Protein AF-A0A1V0U2C4-F1 (afdb_monomer)

Organism: NCBI:txid553510

pLDDT: mean 86.62, std 18.62, range [34.88, 98.5]

Mean predicted aligned error: 8.54 Å

Sequence (223 aa):
MHLDRLTAYLAGGRPEGGRRSHPGCRDPRPPARSRPVILPGLLYFATESPAWTGGRAFYDPDVDAQLPSYAHLLTLGQFSDIAAQEMYRTPGEDLDLTEVLRRGRARLGPGRYETLVHTGEVDGRPVLTFTAPWSSSDIPLNAPSAAYLHHIATGIVAAHGWSARRAAEYLAGCPGAAGRWSVSAIETLVTEGAAARPPSYRPPSHREHPGAPAAPADRRRSR

Foldseek 3Di:
DFQQVLLCQAQWQAGVLFPDTHPHFPHNDGFPDKAKDKFAWAWAFADADPRQRKTDIFTANVDGDIDTDMFTHDDQRSVQSSLCVVVVHHRDDGDDCPCCVVPQWDAQDQDAFRMKGFRDDDPNHTGIGTGGPDHPVRHDAMATALQVLLVVLLRSCVRPVDQQLVSLVRQCPHHNNPPQDDSVSSSCCNVVHSPDGGPPDDPDPPPDDPDDDDDDDDDDDDD

Secondary structure (DSSP, 8-state):
--HHHHHHHHH-B--TT-S--B---SS-PPPSEEEEEEEESEEEEEEEETTTTEEEEEEETTSS-EEEEEEEE--HHHHHHHHHHHTT--S------HHHHHHSEEE-SSSTT-EEEEEEEETTEEEEEEE-SS-TTSS-B-PPPHHHHHHHHHHHHHHH---HHHHHHHHHHSTTTTTTS-HHHHHHHHHH-TTPPPP---PPP---PPPPPPPPP------

Solvent-accessible surface area (backbone atoms only — not comparable to full-atom values): 12787 Å² total; per-residue (Å²): 103,48,66,72,59,49,46,20,42,23,60,22,44,58,48,89,95,49,94,56,75,35,90,25,25,100,55,46,68,75,60,85,43,73,46,59,45,75,34,72,6,35,56,29,19,32,56,79,30,90,90,53,70,21,18,37,85,37,52,24,73,89,41,99,41,75,28,87,43,47,49,64,46,65,55,66,58,37,51,22,16,45,50,25,51,71,63,75,44,80,54,85,61,68,68,85,54,66,53,20,73,73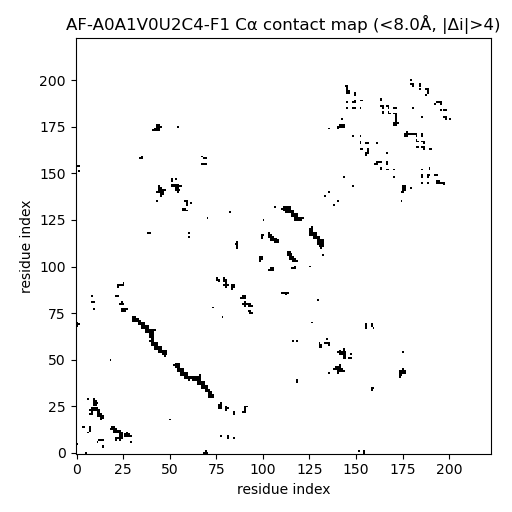,66,38,45,36,74,79,56,93,51,70,49,24,20,37,36,42,72,51,70,56,96,90,36,82,40,74,50,64,18,34,87,56,51,76,87,76,51,74,65,21,48,50,21,46,55,47,50,26,56,52,37,47,39,47,26,71,53,65,72,45,52,52,56,59,39,14,49,54,50,26,64,22,52,27,27,42,96,68,41,53,39,67,60,46,21,46,21,55,78,74,37,53,84,55,76,71,70,86,81,74,75,80,76,79,75,80,71,84,78,81,83,83,80,83,83,84,86,76,89,80,137

Structure (mmCIF, N/CA/C/O backbone):
data_AF-A0A1V0U2C4-F1
#
_entry.id   AF-A0A1V0U2C4-F1
#
loop_
_atom_site.group_PDB
_atom_site.id
_atom_site.type_symbol
_atom_site.label_atom_id
_atom_site.label_alt_id
_atom_site.label_comp_id
_atom_site.label_asym_id
_atom_site.label_entity_id
_atom_site.label_seq_id
_atom_site.pdbx_PDB_ins_code
_atom_site.Cartn_x
_atom_site.Cartn_y
_atom_site.Cartn_z
_atom_site.occupancy
_atom_site.B_iso_or_equiv
_atom_site.auth_seq_id
_atom_site.auth_comp_id
_atom_site.auth_asym_id
_atom_site.auth_atom_id
_atom_site.pdbx_PDB_model_num
ATOM 1 N N . MET A 1 1 ? 1.083 0.650 3.860 1.00 78.44 1 MET A N 1
ATOM 2 C CA . MET A 1 1 ? 1.345 2.019 3.346 1.00 78.44 1 MET A CA 1
ATOM 3 C C . MET A 1 1 ? 2.469 2.621 4.193 1.00 78.44 1 MET A C 1
ATOM 5 O O . MET A 1 1 ? 2.584 2.212 5.337 1.00 78.44 1 MET A O 1
ATOM 9 N N . HIS A 1 2 ? 3.331 3.512 3.683 1.00 82.38 2 HIS A N 1
ATOM 10 C CA . HIS A 1 2 ? 4.296 4.216 4.554 1.00 82.38 2 HIS A CA 1
ATOM 11 C C . HIS A 1 2 ? 3.561 5.214 5.465 1.00 82.38 2 HIS A C 1
ATOM 13 O O . HIS A 1 2 ? 2.566 5.792 5.022 1.00 82.38 2 HIS A O 1
ATOM 19 N N . LEU A 1 3 ? 4.039 5.441 6.695 1.00 83.12 3 LEU A N 1
ATOM 20 C CA . LEU A 1 3 ? 3.320 6.266 7.676 1.00 83.12 3 LEU A CA 1
ATOM 21 C C . LEU A 1 3 ? 3.144 7.714 7.199 1.00 83.12 3 LEU A C 1
ATOM 23 O O . LEU A 1 3 ? 2.032 8.218 7.257 1.00 83.12 3 LEU A O 1
ATOM 27 N N . ASP A 1 4 ? 4.173 8.342 6.626 1.00 82.81 4 ASP A N 1
ATOM 28 C CA . ASP A 1 4 ? 4.068 9.726 6.120 1.00 82.81 4 ASP A CA 1
ATOM 29 C C . ASP A 1 4 ? 3.012 9.870 5.026 1.00 82.81 4 ASP A C 1
ATOM 31 O O . ASP A 1 4 ? 2.267 10.850 4.965 1.00 82.81 4 ASP A O 1
ATOM 35 N N . ARG A 1 5 ? 2.911 8.851 4.165 1.00 86.00 5 ARG A N 1
ATOM 36 C CA . ARG A 1 5 ? 1.881 8.816 3.134 1.00 86.00 5 ARG A CA 1
ATOM 37 C C . ARG A 1 5 ? 0.508 8.661 3.771 1.00 86.00 5 ARG A C 1
ATOM 39 O O . ARG A 1 5 ? -0.388 9.410 3.406 1.00 86.00 5 ARG A O 1
ATOM 46 N N . LEU A 1 6 ? 0.351 7.743 4.725 1.00 91.38 6 LEU A N 1
ATOM 47 C CA . LEU A 1 6 ? -0.904 7.568 5.454 1.00 91.38 6 LEU A CA 1
ATOM 48 C C . LEU A 1 6 ? -1.329 8.863 6.162 1.00 91.38 6 LEU A C 1
ATOM 50 O O . LEU A 1 6 ? -2.494 9.238 6.077 1.00 91.38 6 LEU A O 1
ATOM 54 N N . THR A 1 7 ? -0.392 9.585 6.778 1.00 91.88 7 THR A N 1
ATOM 55 C CA . THR A 1 7 ? -0.649 10.885 7.412 1.00 91.88 7 THR A CA 1
ATOM 56 C C . THR A 1 7 ? -1.249 11.883 6.426 1.00 91.88 7 THR A C 1
ATOM 58 O O . THR A 1 7 ? -2.201 12.568 6.782 1.00 91.88 7 THR A O 1
ATOM 61 N N . ALA A 1 8 ? -0.781 11.924 5.174 1.00 91.38 8 ALA A N 1
ATOM 62 C CA . ALA A 1 8 ? -1.377 12.789 4.157 1.00 91.38 8 ALA A CA 1
ATOM 63 C C . ALA A 1 8 ? -2.819 12.386 3.786 1.00 91.38 8 ALA A C 1
ATOM 65 O O . ALA A 1 8 ? -3.645 13.265 3.559 1.00 91.38 8 ALA A O 1
ATOM 66 N N . TYR A 1 9 ? -3.160 11.090 3.761 1.00 94.00 9 TYR A N 1
ATOM 67 C CA . TYR A 1 9 ? -4.557 10.667 3.557 1.00 94.00 9 TYR A CA 1
ATOM 68 C C . TYR A 1 9 ? -5.451 11.005 4.755 1.00 94.00 9 TYR A C 1
ATOM 70 O O . TYR A 1 9 ? -6.625 11.315 4.558 1.00 94.00 9 TYR A O 1
ATOM 78 N N . LEU A 1 10 ? -4.913 10.926 5.977 1.00 96.62 10 LEU A N 1
ATOM 79 C CA . LEU A 1 10 ? -5.646 11.188 7.216 1.00 96.62 10 LEU A CA 1
ATOM 80 C C . LEU A 1 10 ? -5.850 12.689 7.445 1.00 96.62 10 LEU A C 1
ATOM 82 O O . LEU A 1 10 ? -6.983 13.150 7.508 1.00 96.62 10 LEU A O 1
ATOM 86 N N . ALA A 1 11 ? -4.766 13.457 7.530 1.00 95.12 11 ALA A N 1
ATOM 87 C CA . ALA A 1 11 ? -4.802 14.888 7.830 1.00 95.12 11 ALA A CA 1
ATOM 88 C C . ALA A 1 11 ? -5.115 15.765 6.606 1.00 95.12 11 ALA A C 1
ATOM 90 O O . ALA A 1 11 ? -5.463 16.935 6.759 1.00 95.12 11 ALA A O 1
ATOM 91 N N . GLY A 1 12 ? -4.995 15.212 5.397 1.00 93.00 12 GLY A N 1
ATOM 92 C CA . GLY A 1 12 ? -5.078 15.968 4.155 1.00 93.00 12 GLY A CA 1
ATOM 93 C C . GLY A 1 12 ? -3.769 16.679 3.805 1.00 93.00 12 GLY A C 1
ATOM 94 O O . GLY A 1 12 ? -2.764 16.614 4.514 1.00 93.00 12 GLY A O 1
ATOM 95 N N . GLY A 1 13 ? -3.779 17.359 2.661 1.00 87.62 13 GLY A N 1
ATOM 96 C CA . GLY A 1 13 ? -2.633 18.097 2.141 1.00 87.62 13 GLY A CA 1
ATOM 97 C C . GLY A 1 13 ? -1.801 17.318 1.123 1.00 87.62 13 GLY A C 1
ATOM 98 O O . GLY A 1 13 ? -2.206 16.291 0.568 1.00 87.62 13 GLY A O 1
ATOM 99 N N . ARG A 1 14 ? -0.623 17.857 0.808 1.00 81.81 14 ARG A N 1
ATOM 100 C CA . ARG A 1 14 ? 0.259 17.333 -0.238 1.00 81.81 14 ARG A CA 1
ATOM 101 C C . ARG A 1 14 ? 1.560 16.847 0.402 1.00 81.81 14 ARG A C 1
ATOM 103 O O . ARG A 1 14 ? 2.300 17.692 0.901 1.00 81.81 14 ARG A O 1
ATOM 110 N N . PRO A 1 15 ? 1.851 15.532 0.398 1.00 70.50 15 PRO A N 1
ATOM 111 C CA . PRO A 1 15 ? 3.109 15.033 0.940 1.00 70.50 15 PRO A CA 1
ATOM 112 C C . PRO A 1 15 ? 4.287 15.607 0.145 1.00 70.50 15 PRO A C 1
ATOM 114 O O . PRO A 1 15 ? 4.146 15.935 -1.038 1.00 70.50 15 PRO A O 1
ATOM 117 N N . GLU A 1 16 ? 5.444 15.728 0.789 1.00 63.31 16 GLU A N 1
ATOM 118 C CA . GLU A 1 16 ? 6.661 16.232 0.153 1.00 63.31 16 GLU A CA 1
ATOM 119 C C . GLU A 1 16 ? 7.029 15.376 -1.073 1.00 63.31 16 GLU A C 1
ATOM 121 O O . GLU A 1 16 ? 6.923 14.150 -1.055 1.00 63.31 16 GLU A O 1
ATOM 126 N N . GLY A 1 17 ? 7.339 16.026 -2.200 1.00 63.09 17 GLY A N 1
ATOM 127 C CA . GLY A 1 17 ? 7.534 15.355 -3.496 1.00 63.09 17 GLY A CA 1
ATOM 128 C C . GLY A 1 17 ? 6.256 14.802 -4.155 1.00 63.09 17 GLY A C 1
ATOM 129 O O . GLY A 1 17 ? 6.283 14.379 -5.311 1.00 63.09 17 GLY A O 1
ATOM 130 N N . GLY A 1 18 ? 5.109 14.842 -3.473 1.00 65.50 18 GLY A N 1
ATOM 131 C CA . GLY A 1 18 ? 3.825 14.383 -3.985 1.00 65.50 18 GLY A CA 1
ATOM 132 C C . GLY A 1 18 ? 3.210 15.346 -5.001 1.00 65.50 18 GLY A C 1
ATOM 133 O O . GLY A 1 18 ? 3.173 16.561 -4.805 1.00 65.50 18 GLY A O 1
ATOM 134 N N . ARG A 1 19 ? 2.657 14.802 -6.088 1.00 68.56 19 ARG A N 1
ATOM 135 C CA . ARG A 1 19 ? 1.927 15.578 -7.110 1.00 68.56 19 ARG A CA 1
ATOM 136 C C . ARG A 1 19 ? 0.451 15.822 -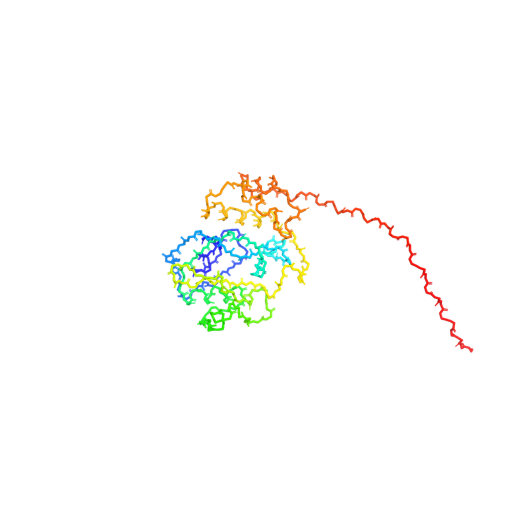6.774 1.00 68.56 19 ARG A C 1
ATOM 138 O O . ARG A 1 19 ? -0.175 16.666 -7.403 1.00 68.56 19 ARG A O 1
ATOM 145 N N . ARG A 1 20 ? -0.113 15.086 -5.810 1.00 75.56 20 ARG A N 1
ATOM 146 C CA . ARG A 1 20 ? -1.551 15.078 -5.495 1.00 75.56 20 ARG A CA 1
ATOM 147 C C . ARG A 1 20 ? -1.817 15.664 -4.110 1.00 75.56 20 ARG A C 1
ATOM 149 O O . ARG A 1 20 ? -1.151 15.284 -3.151 1.00 75.56 20 ARG A O 1
ATOM 156 N N . SER A 1 21 ? -2.802 16.558 -4.031 1.00 85.62 21 SER A N 1
ATOM 157 C CA . SER A 1 21 ? -3.386 16.997 -2.761 1.00 85.62 21 SER A CA 1
ATOM 158 C C . SER A 1 21 ? -4.457 16.003 -2.314 1.00 85.62 21 SER A C 1
ATOM 160 O O . SER A 1 21 ? -5.252 15.541 -3.137 1.00 85.62 21 SER A O 1
ATOM 162 N N . HIS A 1 22 ? -4.461 15.675 -1.030 1.00 89.75 22 HIS A N 1
ATOM 163 C CA . HIS A 1 22 ? -5.421 14.783 -0.397 1.00 89.75 22 HIS A CA 1
ATOM 164 C C . HIS A 1 22 ? -6.448 15.628 0.364 1.00 89.75 22 HIS A C 1
ATOM 166 O O . HIS A 1 22 ? -6.046 16.544 1.085 1.00 89.75 22 HIS A O 1
ATOM 172 N N . PRO A 1 23 ? -7.756 15.354 0.223 1.00 94.25 23 PRO A N 1
ATOM 173 C CA . PRO A 1 23 ? -8.784 16.063 0.985 1.00 94.25 23 PRO A CA 1
ATOM 174 C C . PRO A 1 23 ? -8.703 15.792 2.494 1.00 94.25 23 PRO A C 1
ATOM 176 O O . PRO A 1 23 ? -9.179 16.613 3.269 1.00 94.25 23 PRO A O 1
ATOM 179 N N . GLY A 1 24 ? -8.082 14.682 2.907 1.00 96.12 24 GLY A N 1
ATOM 180 C CA . GLY A 1 24 ? -8.075 14.243 4.300 1.00 96.12 24 GLY A CA 1
ATOM 181 C C . GLY A 1 24 ? -9.287 13.378 4.643 1.00 96.12 24 GLY A C 1
ATOM 182 O O . GLY A 1 24 ? -10.226 13.248 3.858 1.00 96.12 24 GLY A O 1
ATOM 183 N N . CYS A 1 25 ? -9.243 12.759 5.817 1.00 97.88 25 CYS A N 1
ATOM 184 C CA . CYS A 1 25 ? -10.353 12.002 6.385 1.00 97.88 25 CYS A CA 1
ATOM 185 C C . CYS A 1 25 ? -11.195 12.895 7.304 1.00 97.88 25 CYS A C 1
ATOM 187 O O . CYS A 1 25 ? -10.710 13.892 7.840 1.00 97.88 25 CYS A O 1
ATOM 189 N N . A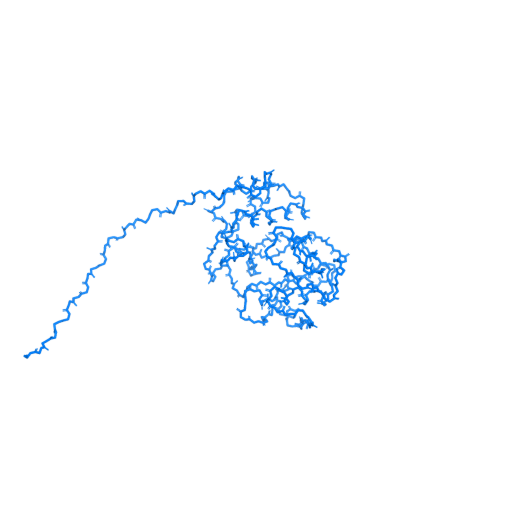RG A 1 26 ? -12.440 12.483 7.561 1.00 97.56 26 ARG A N 1
ATOM 190 C CA . ARG A 1 26 ? -13.315 13.087 8.582 1.00 97.56 26 ARG A CA 1
ATOM 191 C C . ARG A 1 26 ? -12.680 13.027 9.976 1.00 97.56 26 ARG A C 1
ATOM 193 O O . ARG A 1 26 ? -12.877 13.924 10.788 1.00 97.56 26 ARG A O 1
ATOM 200 N N . ASP A 1 27 ? -11.900 11.977 10.233 1.00 97.62 27 ASP A N 1
ATOM 201 C CA . ASP A 1 27 ? -11.078 11.808 11.431 1.00 97.62 27 ASP A CA 1
ATOM 202 C C . ASP A 1 27 ? -9.577 11.852 11.073 1.00 97.62 27 ASP A C 1
ATOM 204 O O . ASP A 1 27 ? -9.031 10.847 10.600 1.00 97.62 27 ASP A O 1
ATOM 208 N N . PRO A 1 28 ? -8.887 12.985 11.310 1.00 96.94 28 PRO A N 1
ATOM 209 C CA . PRO A 1 28 ? -7.498 13.180 10.899 1.00 96.94 28 PRO A CA 1
ATOM 210 C C . PRO A 1 28 ? -6.472 12.614 11.890 1.00 96.94 28 PRO A C 1
ATOM 212 O O . PRO A 1 28 ? -5.268 12.795 11.698 1.00 96.94 28 PRO A O 1
ATOM 215 N N . ARG A 1 29 ? -6.913 11.973 12.983 1.00 97.38 29 ARG A N 1
ATOM 216 C CA . ARG A 1 29 ? -6.003 11.447 14.009 1.00 97.38 29 ARG A CA 1
ATOM 217 C C . ARG A 1 29 ? -5.082 10.368 13.424 1.00 97.38 29 ARG A C 1
ATOM 219 O O . ARG A 1 29 ? -5.513 9.608 12.557 1.00 97.38 29 ARG A O 1
ATOM 226 N N . PRO A 1 30 ? -3.837 10.244 13.915 1.00 96.25 30 PRO A N 1
ATOM 227 C CA . PRO A 1 30 ? -2.944 9.169 13.493 1.00 96.25 30 PRO A CA 1
ATOM 228 C C . PRO A 1 30 ? -3.541 7.784 13.808 1.00 96.25 30 PRO A C 1
ATOM 230 O O . PRO A 1 30 ? -4.400 7.672 14.690 1.00 96.25 30 PRO A O 1
ATOM 233 N N . PRO A 1 31 ? -3.079 6.713 13.131 1.00 96.38 31 PRO A N 1
ATOM 234 C CA . PRO A 1 31 ? -3.513 5.358 13.454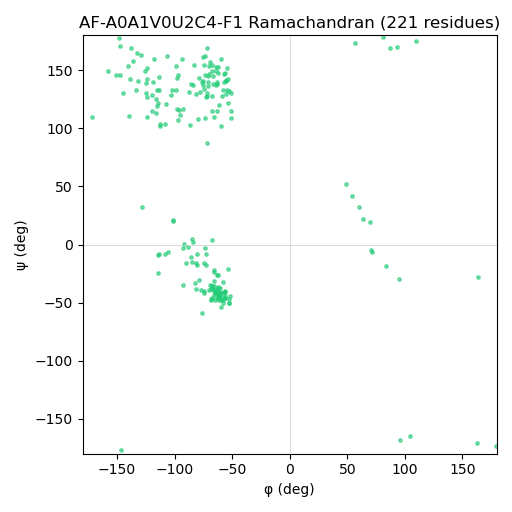 1.00 96.38 31 PRO A CA 1
ATOM 235 C C . PRO A 1 31 ? -3.221 5.035 14.922 1.00 96.38 31 PRO A C 1
ATOM 237 O O . PRO A 1 31 ? -2.143 5.341 15.432 1.00 96.38 31 PRO A O 1
ATOM 240 N N . ALA A 1 32 ? -4.153 4.353 15.589 1.00 96.19 32 ALA A N 1
ATOM 241 C CA . ALA A 1 32 ? -4.029 4.030 17.013 1.00 96.19 32 ALA A CA 1
ATOM 242 C C . ALA A 1 32 ? -2.833 3.106 17.310 1.00 96.19 32 ALA A C 1
ATOM 244 O O . ALA A 1 32 ? -2.302 3.079 18.419 1.00 96.19 32 ALA A O 1
ATOM 245 N N . ARG A 1 33 ? -2.426 2.315 16.315 1.00 95.44 33 ARG A N 1
ATOM 246 C CA . ARG A 1 33 ? -1.258 1.434 16.350 1.00 95.44 33 ARG A CA 1
ATOM 247 C C . ARG A 1 33 ? -0.814 1.149 14.923 1.00 95.44 33 ARG A C 1
ATOM 249 O O . ARG A 1 33 ? -1.650 1.076 14.028 1.00 95.44 33 ARG A O 1
ATOM 256 N N . SER A 1 34 ? 0.479 0.930 14.720 1.00 95.38 34 SER A N 1
ATOM 257 C CA . SER A 1 34 ? 1.009 0.387 13.468 1.00 95.38 34 SER A CA 1
ATOM 258 C C . SER A 1 34 ? 1.968 -0.758 13.778 1.00 95.38 34 SER A C 1
ATOM 260 O O . SER A 1 34 ? 2.695 -0.674 14.767 1.00 95.38 34 SER A O 1
ATOM 262 N N . ARG A 1 35 ? 1.951 -1.839 12.991 1.00 94.38 35 ARG A N 1
ATOM 263 C CA . ARG A 1 35 ? 2.885 -2.962 13.174 1.00 94.38 35 ARG A CA 1
ATOM 264 C C . ARG A 1 35 ? 3.203 -3.706 11.876 1.00 94.38 35 ARG A C 1
ATOM 266 O O . ARG A 1 35 ? 2.318 -3.814 11.019 1.00 94.38 35 ARG A O 1
ATOM 273 N N . PRO A 1 36 ? 4.439 -4.212 11.708 1.00 96.12 36 PRO A N 1
ATOM 274 C CA . PRO A 1 36 ? 4.770 -5.070 10.579 1.00 96.12 36 PRO A CA 1
ATOM 275 C C . PRO A 1 36 ? 3.954 -6.358 10.640 1.00 96.12 36 PRO A C 1
ATOM 277 O O . PRO A 1 36 ? 3.750 -6.934 11.710 1.00 96.12 36 PRO A O 1
ATOM 280 N N . VAL A 1 37 ? 3.487 -6.801 9.478 1.00 96.75 37 VAL A N 1
ATOM 281 C CA . VAL A 1 37 ? 2.806 -8.086 9.291 1.00 96.75 37 VAL A CA 1
ATOM 282 C C . VAL A 1 37 ? 3.259 -8.700 7.972 1.00 96.75 37 VAL A C 1
ATOM 284 O O . VAL A 1 37 ? 3.645 -7.977 7.052 1.00 96.75 37 VAL A O 1
ATOM 287 N N . ILE A 1 38 ? 3.203 -10.022 7.868 1.00 97.06 38 ILE A N 1
ATOM 288 C CA . ILE A 1 38 ? 3.343 -10.720 6.592 1.00 97.06 38 ILE A CA 1
ATOM 289 C C . ILE A 1 38 ? 1.958 -11.239 6.221 1.00 97.06 38 ILE A C 1
ATOM 291 O O . ILE A 1 38 ? 1.345 -11.955 7.010 1.00 97.06 38 ILE A O 1
ATOM 295 N N . LEU A 1 39 ? 1.449 -10.824 5.064 1.00 96.31 39 LE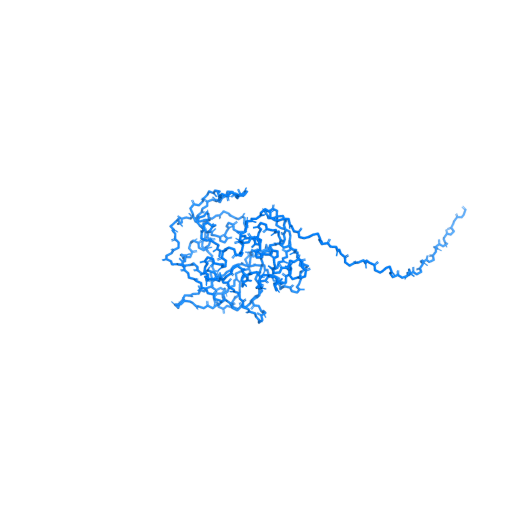U A N 1
ATOM 296 C CA . LEU A 1 39 ? 0.162 -11.285 4.546 1.00 96.31 39 LEU A CA 1
ATOM 297 C C . LEU A 1 39 ? 0.392 -12.428 3.550 1.00 96.31 39 LEU A C 1
ATOM 299 O O . LEU A 1 39 ? 1.381 -12.373 2.817 1.00 96.31 39 LEU A O 1
ATOM 303 N N . PRO A 1 40 ? -0.501 -13.429 3.474 1.00 96.31 40 PRO A N 1
ATOM 304 C CA . PRO A 1 40 ? -0.492 -14.360 2.351 1.00 96.31 40 PRO A CA 1
ATOM 305 C C . PRO A 1 40 ? -0.811 -13.603 1.059 1.00 96.31 40 PRO A C 1
ATOM 307 O O . PRO A 1 40 ? -1.551 -12.619 1.088 1.00 96.31 40 PRO A O 1
ATOM 310 N N . GLY A 1 41 ? -0.275 -14.048 -0.069 1.00 96.69 41 GLY A N 1
ATOM 311 C CA . GLY A 1 41 ? -0.518 -13.437 -1.374 1.00 96.69 41 GLY A CA 1
ATOM 312 C C . GLY A 1 41 ? 0.692 -12.711 -1.950 1.00 96.69 41 GLY A C 1
ATOM 313 O O . GLY A 1 41 ? 1.753 -12.584 -1.334 1.00 96.69 41 GLY A O 1
ATOM 314 N N . LEU A 1 42 ? 0.525 -12.243 -3.180 1.00 97.69 42 LEU A N 1
ATOM 315 C CA . LEU A 1 42 ? 1.611 -11.791 -4.036 1.00 97.69 42 LEU A CA 1
ATOM 316 C C . LEU A 1 42 ? 1.505 -10.295 -4.344 1.00 97.69 42 LEU A C 1
ATOM 318 O O . LEU A 1 42 ? 0.461 -9.798 -4.762 1.00 97.69 42 LEU A O 1
ATOM 322 N N . LEU A 1 43 ? 2.627 -9.585 -4.214 1.00 98.00 43 LEU A N 1
ATOM 323 C CA . LEU A 1 43 ? 2.811 -8.261 -4.810 1.00 98.00 43 LEU A CA 1
ATOM 324 C C . LEU A 1 43 ? 3.195 -8.396 -6.284 1.00 98.00 43 LEU A C 1
ATOM 326 O O . LEU A 1 43 ? 4.174 -9.067 -6.611 1.00 98.00 43 LEU A O 1
ATOM 330 N N . TYR A 1 44 ? 2.490 -7.681 -7.155 1.00 98.12 44 TYR A N 1
ATOM 331 C CA . TYR A 1 44 ? 2.851 -7.559 -8.565 1.00 98.12 44 TYR A CA 1
ATOM 332 C C . TYR A 1 44 ? 2.732 -6.116 -9.062 1.00 98.12 44 TYR A C 1
ATOM 334 O O . TYR A 1 44 ? 2.016 -5.293 -8.488 1.00 98.12 44 TYR A O 1
ATOM 342 N N . PHE A 1 45 ? 3.448 -5.805 -10.143 1.00 98.06 45 PHE A N 1
ATOM 343 C CA . PHE A 1 45 ? 3.452 -4.488 -10.772 1.00 98.06 45 PHE A CA 1
ATOM 344 C C . PHE A 1 45 ? 2.841 -4.538 -12.170 1.00 98.06 45 PHE A C 1
ATOM 346 O O . PHE A 1 45 ? 3.318 -5.246 -13.060 1.00 98.06 45 PHE A O 1
ATOM 353 N N . ALA A 1 46 ? 1.791 -3.748 -12.377 1.00 96.12 46 ALA A N 1
ATOM 354 C CA . ALA A 1 46 ? 1.065 -3.673 -13.641 1.00 96.12 46 ALA A CA 1
ATOM 355 C C . ALA A 1 46 ? 0.517 -2.265 -13.884 1.00 96.12 46 ALA A C 1
ATOM 357 O O . ALA A 1 46 ? 0.525 -1.412 -12.991 1.00 96.12 46 ALA A O 1
ATOM 358 N N . THR A 1 47 ? -0.008 -2.030 -15.092 1.00 93.94 47 THR A N 1
ATOM 359 C CA . THR A 1 47 ? -0.546 -0.732 -15.556 1.00 93.94 47 THR A CA 1
ATOM 360 C C . THR A 1 47 ? 0.465 0.420 -15.472 1.00 93.94 47 THR A C 1
ATOM 362 O O . THR A 1 47 ? 1.550 0.267 -14.934 1.00 93.94 47 THR A O 1
ATOM 365 N N . GLU A 1 48 ? 0.133 1.598 -15.990 1.00 92.38 48 GLU A N 1
ATOM 366 C CA . GLU A 1 48 ? 0.987 2.787 -15.871 1.00 92.38 48 GLU A CA 1
ATOM 367 C C . GLU A 1 48 ? 0.434 3.731 -14.802 1.00 92.38 48 GLU A C 1
ATOM 369 O O . GLU A 1 48 ? -0.755 4.057 -14.817 1.00 92.38 48 GLU A O 1
ATOM 374 N N . SER A 1 49 ? 1.263 4.167 -13.853 1.00 86.56 49 SER A N 1
ATOM 375 C CA . SER A 1 49 ? 0.929 5.204 -12.872 1.00 86.56 49 SER A CA 1
ATOM 376 C C . SER A 1 49 ? 1.349 6.588 -13.367 1.00 86.56 49 SER A C 1
ATOM 378 O O . SER A 1 49 ? 2.544 6.859 -13.414 1.00 86.56 49 SER A O 1
ATOM 380 N N . PRO A 1 50 ? 0.421 7.535 -13.593 1.00 83.06 50 PRO A N 1
ATOM 381 C CA . PRO A 1 50 ? 0.791 8.913 -13.937 1.00 83.06 50 PRO A CA 1
ATOM 382 C C . PRO A 1 50 ? 1.597 9.627 -12.839 1.00 83.06 50 PRO A C 1
ATOM 384 O O . PRO A 1 50 ? 2.358 10.555 -13.111 1.00 83.06 50 PRO A O 1
ATOM 387 N N . ALA A 1 51 ? 1.423 9.210 -11.580 1.00 79.56 51 ALA A N 1
ATOM 388 C CA . ALA A 1 51 ? 2.124 9.794 -10.441 1.00 79.56 51 ALA A CA 1
ATOM 389 C C . ALA A 1 51 ? 3.568 9.289 -10.316 1.00 79.56 51 ALA A C 1
ATOM 391 O O . ALA A 1 51 ? 4.422 10.026 -9.837 1.00 79.56 51 ALA A O 1
ATOM 392 N N . TRP A 1 52 ? 3.822 8.050 -10.745 1.00 83.38 52 TRP A N 1
ATOM 393 C CA . TRP A 1 52 ? 5.103 7.366 -10.551 1.00 83.38 52 TRP A CA 1
ATOM 394 C C . TRP A 1 52 ? 5.848 7.087 -11.853 1.00 83.38 52 TRP A C 1
ATOM 396 O O . TRP A 1 52 ? 6.991 6.654 -11.785 1.00 83.38 52 TRP A O 1
ATOM 406 N N . THR A 1 53 ? 5.212 7.316 -13.003 1.00 87.38 53 THR A N 1
ATOM 407 C CA . THR A 1 53 ? 5.740 7.057 -14.350 1.00 87.38 53 THR A CA 1
ATOM 408 C C . THR A 1 53 ? 6.343 5.651 -14.470 1.00 87.38 53 THR A C 1
ATOM 410 O O . THR A 1 53 ? 7.522 5.490 -14.785 1.00 87.38 53 THR A O 1
ATOM 413 N N . GLY A 1 54 ? 5.548 4.652 -14.077 1.00 93.44 54 GLY A N 1
ATOM 414 C CA . GLY A 1 54 ? 5.850 3.227 -14.180 1.00 93.44 54 GLY A CA 1
ATOM 415 C C . GLY A 1 54 ? 4.731 2.346 -13.610 1.00 93.44 54 GLY A C 1
ATOM 416 O O . GLY A 1 54 ? 3.671 2.831 -13.194 1.00 93.44 54 GLY A O 1
ATOM 417 N N . GLY A 1 55 ? 4.999 1.043 -13.553 1.00 95.94 55 GLY A N 1
ATOM 418 C CA . GLY A 1 55 ? 4.176 0.006 -12.932 1.00 95.94 55 GLY A CA 1
ATOM 419 C C . GLY A 1 55 ? 3.764 0.346 -11.505 1.00 95.94 55 GLY A C 1
ATOM 420 O O . GLY A 1 55 ? 4.609 0.697 -10.681 1.00 95.94 55 GLY A O 1
ATOM 421 N N . ARG A 1 56 ? 2.470 0.223 -11.194 1.00 94.00 56 ARG A N 1
ATOM 422 C CA . ARG A 1 56 ? 1.962 0.396 -9.823 1.00 94.00 56 ARG A CA 1
ATOM 423 C C . ARG A 1 56 ? 1.763 -0.948 -9.136 1.00 94.00 56 ARG A C 1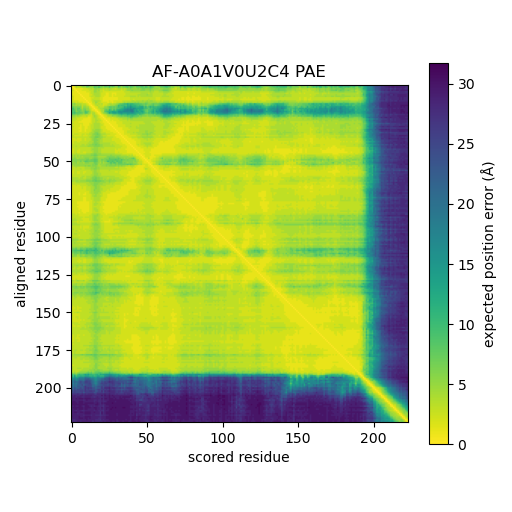
ATOM 425 O O . ARG A 1 56 ? 1.525 -1.945 -9.811 1.00 94.00 56 ARG A O 1
ATOM 432 N N . ALA A 1 57 ? 1.843 -0.944 -7.809 1.00 95.62 57 ALA A N 1
ATOM 433 C CA . ALA A 1 57 ? 1.672 -2.136 -6.995 1.00 95.62 57 ALA A CA 1
ATOM 434 C C . ALA A 1 57 ? 0.202 -2.558 -6.914 1.00 95.62 57 ALA A C 1
ATOM 436 O O . ALA A 1 57 ? -0.674 -1.743 -6.608 1.00 95.62 57 ALA A O 1
ATOM 437 N N . PHE A 1 58 ? -0.029 -3.846 -7.105 1.00 96.75 58 PHE A N 1
ATOM 438 C CA . PHE A 1 58 ? -1.274 -4.534 -6.811 1.00 96.75 58 PHE A CA 1
ATOM 439 C C . PHE A 1 58 ? -0.986 -5.779 -5.980 1.00 96.75 58 PHE A C 1
ATOM 441 O O . PHE A 1 58 ? 0.149 -6.251 -5.892 1.00 96.75 58 PHE A O 1
ATOM 448 N N . TYR A 1 59 ? -2.038 -6.287 -5.362 1.00 97.06 59 TYR A N 1
ATOM 449 C CA . TYR A 1 59 ? -2.010 -7.456 -4.505 1.00 97.06 59 TYR A CA 1
ATOM 450 C C . TYR A 1 59 ? -2.923 -8.537 -5.080 1.00 97.06 59 TYR A C 1
ATOM 452 O O . TYR A 1 59 ? -4.083 -8.255 -5.386 1.00 97.06 59 TYR A O 1
ATOM 460 N N . ASP A 1 60 ? -2.376 -9.740 -5.228 1.00 96.88 60 ASP A N 1
ATOM 461 C CA . ASP A 1 60 ? -3.079 -10.951 -5.642 1.00 96.88 60 ASP A CA 1
ATOM 462 C C . ASP A 1 60 ? -3.205 -11.891 -4.425 1.00 96.88 60 ASP A C 1
ATOM 464 O O . ASP A 1 60 ? -2.200 -12.481 -4.011 1.00 96.88 60 ASP A O 1
ATOM 468 N N . PRO A 1 61 ? -4.392 -11.989 -3.795 1.00 95.38 61 PRO A N 1
ATOM 469 C CA . PRO A 1 61 ? -4.584 -12.782 -2.581 1.00 95.38 61 PRO A CA 1
ATOM 470 C C . PRO A 1 61 ? -4.618 -14.291 -2.827 1.00 95.38 61 PRO A C 1
ATOM 472 O O . PRO A 1 61 ? -4.499 -15.053 -1.872 1.00 95.38 61 PRO A O 1
ATOM 475 N N . ASP A 1 62 ? -4.804 -14.721 -4.076 1.00 94.69 62 ASP A N 1
ATOM 476 C CA . ASP A 1 62 ? -5.059 -16.121 -4.421 1.00 94.69 62 ASP A CA 1
ATOM 477 C C . ASP A 1 62 ? -3.758 -16.894 -4.739 1.00 94.69 62 ASP A C 1
ATOM 479 O O . ASP A 1 62 ? -3.789 -18.089 -5.031 1.00 94.69 62 ASP A O 1
ATOM 483 N N . VAL A 1 63 ? -2.598 -16.231 -4.659 1.00 96.50 63 VAL A N 1
ATOM 484 C CA . VAL A 1 63 ? -1.276 -16.827 -4.906 1.00 96.50 63 VAL A CA 1
ATOM 485 C C . VAL A 1 63 ? -0.596 -17.199 -3.590 1.00 96.50 63 VAL A C 1
ATOM 487 O O . VAL A 1 63 ? -0.492 -16.375 -2.685 1.00 96.50 63 VAL A O 1
ATOM 490 N N . ASP A 1 64 ? -0.052 -18.415 -3.503 1.00 95.75 64 ASP A N 1
ATOM 491 C CA . ASP A 1 64 ? 0.756 -18.842 -2.356 1.00 95.75 64 ASP A CA 1
ATOM 492 C C . ASP A 1 64 ? 2.127 -18.146 -2.361 1.00 95.75 64 ASP A C 1
ATOM 494 O O . ASP A 1 64 ? 3.107 -18.594 -2.958 1.00 95.75 64 ASP A O 1
ATOM 498 N N . ALA A 1 65 ? 2.154 -16.970 -1.746 1.00 96.88 65 ALA A N 1
ATOM 499 C CA . ALA A 1 65 ? 3.318 -16.120 -1.577 1.00 96.88 65 ALA A CA 1
ATOM 500 C C . ALA A 1 65 ? 3.198 -15.340 -0.262 1.00 96.88 65 ALA A C 1
ATOM 502 O O . ALA A 1 65 ? 2.218 -15.460 0.476 1.00 96.88 65 ALA A O 1
ATOM 503 N N . GLN A 1 66 ? 4.225 -14.555 0.050 1.00 96.81 66 GLN A N 1
ATOM 504 C CA . GLN A 1 66 ? 4.308 -13.780 1.282 1.00 96.81 66 GLN A CA 1
ATOM 505 C C . GLN A 1 66 ? 4.520 -12.305 0.951 1.00 96.81 66 GLN A C 1
ATOM 507 O O . GLN A 1 66 ? 5.472 -11.952 0.255 1.00 96.81 66 GLN A O 1
ATOM 512 N N . LEU A 1 67 ? 3.665 -11.442 1.499 1.00 97.25 67 LEU A N 1
ATOM 513 C CA . LEU A 1 67 ? 3.681 -10.002 1.284 1.00 97.25 67 LEU A CA 1
ATOM 514 C C . LEU A 1 67 ? 4.062 -9.258 2.578 1.00 97.25 67 LEU A C 1
ATOM 516 O O . LEU A 1 67 ? 3.207 -9.089 3.458 1.00 97.25 67 LEU A O 1
ATOM 520 N N . PRO A 1 68 ? 5.303 -8.743 2.711 1.00 97.25 68 PRO A N 1
ATOM 521 C CA . PRO A 1 68 ? 5.657 -7.841 3.794 1.00 97.25 68 PRO A CA 1
ATOM 522 C C . PRO A 1 68 ? 4.807 -6.574 3.715 1.00 97.25 68 PRO A C 1
ATOM 524 O O . PRO A 1 68 ? 4.820 -5.837 2.731 1.00 97.25 68 PRO A O 1
ATOM 527 N N . SER A 1 69 ? 4.058 -6.331 4.783 1.00 96.06 69 SER A N 1
ATOM 528 C CA . SER A 1 69 ? 3.078 -5.257 4.889 1.00 96.06 69 SER A CA 1
ATOM 529 C C . SER A 1 69 ? 3.245 -4.497 6.196 1.00 96.06 69 SER A C 1
ATOM 531 O O . SER A 1 69 ? 3.899 -4.956 7.134 1.00 96.06 69 SER A O 1
ATOM 533 N N . TYR A 1 70 ? 2.635 -3.317 6.260 1.00 95.44 70 TYR A N 1
ATOM 534 C CA . TYR A 1 70 ? 2.555 -2.527 7.482 1.00 95.44 70 TYR A CA 1
ATOM 535 C C . TYR A 1 70 ? 1.086 -2.249 7.780 1.00 95.44 70 TYR A C 1
ATOM 537 O O . TYR A 1 70 ? 0.419 -1.550 7.012 1.00 95.44 70 TYR A O 1
ATOM 545 N N . ALA A 1 71 ? 0.576 -2.885 8.836 1.00 95.88 71 ALA A N 1
ATOM 546 C CA . ALA A 1 71 ? -0.819 -2.799 9.234 1.00 95.88 71 ALA A CA 1
ATOM 547 C C . ALA A 1 71 ? -1.017 -1.594 10.153 1.00 95.88 71 ALA A C 1
ATOM 549 O O . ALA A 1 71 ? -0.277 -1.428 11.125 1.00 95.88 71 ALA A O 1
ATOM 550 N N . HIS A 1 72 ? -2.034 -0.788 9.860 1.00 96.81 72 HIS A N 1
ATOM 551 C CA . HIS A 1 72 ? -2.407 0.388 10.637 1.00 96.81 72 HIS A CA 1
ATOM 552 C C . HIS A 1 72 ? -3.794 0.175 11.230 1.00 96.81 72 HIS A C 1
ATOM 554 O O . HIS A 1 72 ? -4.744 -0.120 10.507 1.00 96.81 72 HIS A O 1
ATOM 560 N N . LEU A 1 73 ? -3.911 0.319 12.547 1.00 97.44 73 LEU A N 1
ATOM 561 C CA . LEU A 1 73 ? -5.186 0.224 13.237 1.00 97.44 73 LEU A CA 1
ATOM 562 C C . LEU A 1 73 ? -5.947 1.542 13.077 1.00 97.44 73 LEU A C 1
ATOM 564 O O . LEU A 1 73 ? -5.587 2.551 13.688 1.00 97.44 73 LEU A O 1
ATOM 568 N N . LEU A 1 74 ? -6.991 1.496 12.257 1.00 97.88 74 LEU A N 1
ATOM 569 C CA . LEU A 1 74 ? -7.836 2.626 11.883 1.00 97.88 74 LEU A CA 1
ATOM 570 C C . LEU A 1 74 ? -9.280 2.405 12.338 1.00 97.88 74 LEU A C 1
ATOM 572 O O . LEU A 1 74 ? -9.709 1.270 12.565 1.00 97.88 74 LEU A O 1
ATOM 576 N N . THR A 1 75 ? -10.040 3.492 12.450 1.00 97.88 75 THR A N 1
ATOM 577 C CA . THR A 1 75 ? -11.503 3.412 12.559 1.00 97.88 75 THR A CA 1
ATOM 578 C C . THR A 1 75 ? -12.127 3.045 11.205 1.00 97.88 75 THR A C 1
ATOM 580 O O . THR A 1 75 ? -11.495 3.204 10.156 1.00 97.88 75 THR A O 1
ATOM 583 N N . LEU A 1 76 ? -13.386 2.584 11.208 1.00 97.69 76 LEU A N 1
ATOM 584 C CA . LEU A 1 76 ? -14.136 2.333 9.969 1.00 97.69 76 LEU A CA 1
ATOM 585 C C . LEU A 1 76 ? -14.210 3.591 9.091 1.00 97.69 76 LEU A C 1
ATOM 587 O O . LEU A 1 76 ? -13.963 3.510 7.889 1.00 97.69 76 LEU A O 1
ATOM 591 N N . GLY A 1 77 ? -14.487 4.750 9.694 1.00 98.25 77 GLY A N 1
ATOM 592 C CA . GLY A 1 77 ? -14.561 6.021 8.975 1.00 98.25 77 GLY A CA 1
ATOM 593 C C . GLY A 1 77 ? -13.237 6.392 8.303 1.00 98.25 77 GLY A C 1
ATOM 594 O O . GLY A 1 77 ? -13.227 6.723 7.121 1.00 98.25 77 GLY A O 1
ATOM 595 N N . GLN A 1 78 ? -12.107 6.234 9.004 1.00 98.12 78 GLN A N 1
ATOM 596 C CA . GLN A 1 78 ? -10.776 6.464 8.427 1.00 98.12 78 GLN A CA 1
ATOM 597 C C . GLN A 1 78 ? -10.488 5.529 7.249 1.00 98.12 78 GLN A C 1
ATOM 599 O O . GLN A 1 78 ? -10.052 5.982 6.194 1.00 98.12 78 GLN A O 1
ATOM 604 N N . PHE A 1 79 ? -10.742 4.226 7.406 1.00 97.69 79 PHE A N 1
ATOM 605 C CA . PHE A 1 79 ? -10.538 3.264 6.321 1.00 97.69 79 PHE A CA 1
ATOM 606 C C . PHE A 1 79 ? -11.420 3.582 5.103 1.00 97.69 79 PHE A C 1
ATOM 608 O O . PHE A 1 79 ? -10.935 3.560 3.971 1.00 97.69 79 PHE A O 1
ATOM 615 N N . SER A 1 80 ? -12.686 3.935 5.338 1.00 97.75 80 SER A N 1
ATOM 616 C CA . SER A 1 80 ? -13.650 4.284 4.287 1.00 97.75 80 SER A CA 1
ATOM 617 C C . SER A 1 80 ? -13.246 5.554 3.537 1.00 97.75 80 SER A C 1
ATOM 619 O O . SER A 1 80 ? -13.274 5.584 2.307 1.00 97.75 80 SER A O 1
ATOM 621 N N . ASP A 1 81 ? -12.772 6.571 4.255 1.00 97.81 81 ASP A N 1
ATOM 622 C CA . ASP A 1 81 ? -12.310 7.827 3.664 1.00 97.81 81 ASP A CA 1
ATOM 623 C C . ASP A 1 81 ? -11.017 7.647 2.855 1.00 97.81 81 ASP A C 1
ATOM 625 O O . ASP A 1 81 ? -10.874 8.226 1.776 1.00 97.81 81 ASP A O 1
ATOM 629 N N . ILE A 1 82 ? -10.082 6.814 3.327 1.00 96.06 82 ILE A N 1
ATOM 630 C CA . ILE A 1 82 ? -8.876 6.453 2.565 1.00 96.06 82 ILE A CA 1
ATOM 631 C C .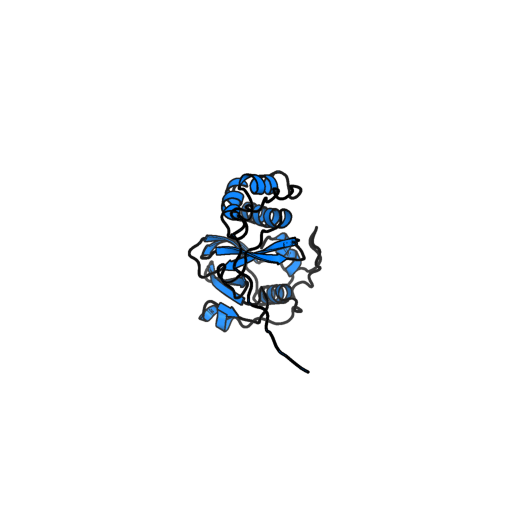 ILE A 1 82 ? -9.266 5.724 1.275 1.00 96.06 82 ILE A C 1
ATOM 633 O O . ILE A 1 82 ? -8.764 6.061 0.200 1.00 96.06 82 ILE A O 1
ATOM 637 N N . ALA A 1 83 ? -10.179 4.753 1.365 1.00 95.00 83 ALA A N 1
ATOM 638 C CA . ALA A 1 83 ? -10.664 4.016 0.206 1.00 95.00 83 ALA A CA 1
ATOM 639 C C . ALA A 1 83 ? -11.341 4.952 -0.810 1.00 95.00 83 ALA A C 1
ATOM 641 O O . ALA A 1 83 ? -11.019 4.894 -1.995 1.00 95.00 83 ALA A O 1
ATOM 642 N N . ALA A 1 84 ? -12.194 5.880 -0.361 1.00 94.81 84 ALA A N 1
ATOM 643 C CA . ALA A 1 84 ? -12.802 6.888 -1.229 1.00 94.81 84 ALA A CA 1
ATOM 644 C C . ALA A 1 84 ? -11.738 7.708 -1.982 1.00 94.81 84 ALA A C 1
ATOM 646 O O . ALA A 1 84 ? -11.816 7.848 -3.204 1.00 94.81 84 ALA A O 1
ATOM 647 N N . GLN A 1 85 ? -10.692 8.176 -1.292 1.00 93.81 85 GLN A N 1
ATOM 648 C CA . GLN A 1 85 ? -9.604 8.944 -1.911 1.00 93.81 85 GLN A CA 1
ATOM 649 C C . GLN A 1 85 ? -8.824 8.143 -2.966 1.00 93.81 85 GLN A C 1
ATOM 651 O O . GLN A 1 85 ? -8.493 8.678 -4.036 1.00 93.81 85 GLN A O 1
ATOM 656 N N . GLU A 1 86 ? -8.536 6.869 -2.694 1.00 90.38 86 GLU A N 1
ATOM 657 C CA . GLU A 1 86 ? -7.875 5.956 -3.640 1.00 90.38 86 GLU A CA 1
ATOM 658 C C . GLU A 1 86 ? -8.742 5.672 -4.872 1.00 90.38 86 GLU A C 1
ATOM 660 O O . GLU A 1 86 ? -8.230 5.550 -5.987 1.00 90.38 86 GLU A O 1
ATOM 665 N N . MET A 1 87 ? -10.063 5.670 -4.696 1.00 90.00 87 MET A N 1
ATOM 666 C CA . MET A 1 87 ? -11.053 5.516 -5.765 1.00 90.00 87 MET A CA 1
ATOM 667 C C . MET A 1 87 ? -11.394 6.834 -6.479 1.00 90.00 87 MET A C 1
ATOM 669 O O . MET A 1 87 ? -12.260 6.848 -7.349 1.00 90.00 87 MET A O 1
ATOM 673 N N . TYR A 1 88 ? -10.708 7.936 -6.151 1.00 88.88 88 TYR A N 1
ATOM 674 C CA . TYR A 1 88 ? -10.968 9.281 -6.691 1.00 88.88 88 TYR A CA 1
ATOM 675 C C . TYR A 1 88 ? -12.380 9.814 -6.389 1.00 88.88 88 TYR A C 1
ATOM 677 O O . TYR A 1 88 ? -12.944 10.580 -7.169 1.00 88.88 88 TYR A O 1
ATOM 685 N N . ARG A 1 89 ? -12.935 9.427 -5.240 1.00 91.44 89 ARG A N 1
ATOM 686 C CA . ARG A 1 89 ? -14.221 9.882 -4.703 1.00 91.44 89 ARG A CA 1
ATOM 687 C C . ARG A 1 89 ? -13.991 10.834 -3.524 1.00 91.44 89 ARG A C 1
ATOM 689 O O . ARG A 1 89 ? -12.907 10.869 -2.937 1.00 91.44 89 ARG A O 1
ATOM 696 N N . THR A 1 90 ? -15.014 11.606 -3.176 1.00 93.44 90 THR A N 1
ATOM 697 C CA . THR A 1 90 ? -14.990 12.478 -1.995 1.00 93.44 90 THR A CA 1
ATOM 698 C C . THR A 1 90 ? -15.230 11.644 -0.729 1.00 93.44 90 THR A C 1
ATOM 700 O O . THR A 1 90 ? -16.181 10.862 -0.717 1.00 93.44 90 THR A O 1
ATOM 703 N N . PRO A 1 91 ? -14.405 11.784 0.326 1.00 96.94 91 PRO A N 1
ATOM 704 C CA . PRO A 1 91 ? -14.680 11.209 1.647 1.00 96.94 91 PRO A CA 1
ATOM 705 C C . PRO A 1 91 ? -16.032 11.658 2.208 1.00 96.94 91 PRO A C 1
ATOM 707 O O . PRO A 1 91 ? -16.440 12.796 1.976 1.00 96.94 91 PRO A O 1
ATOM 710 N N . GLY A 1 92 ? -16.709 10.809 2.983 1.00 95.88 92 GLY A N 1
ATOM 711 C CA . GLY A 1 92 ? -18.000 11.201 3.561 1.00 95.88 92 GLY A CA 1
ATOM 712 C C . GLY A 1 92 ? -18.864 10.068 4.095 1.00 95.88 92 GLY A C 1
ATOM 713 O O . GLY A 1 92 ? -19.620 10.286 5.040 1.00 95.88 92 GLY A O 1
ATOM 714 N N . GLU A 1 93 ? -18.721 8.865 3.546 1.00 96.12 93 GLU A N 1
ATOM 715 C CA . GLU A 1 93 ? -19.576 7.719 3.861 1.00 96.12 93 GLU A CA 1
ATOM 716 C C . GLU A 1 93 ? -18.753 6.511 4.305 1.00 96.12 93 GLU A C 1
ATOM 718 O O . GLU A 1 93 ? -17.608 6.324 3.885 1.00 96.12 93 GLU A O 1
ATOM 723 N N . ASP A 1 94 ? -19.352 5.694 5.167 1.00 97.62 94 ASP A N 1
ATOM 724 C CA . ASP A 1 94 ? -18.741 4.457 5.636 1.00 97.62 94 ASP A CA 1
ATOM 725 C C . ASP A 1 94 ? -19.030 3.320 4.651 1.00 97.62 94 ASP A C 1
ATOM 727 O O . ASP A 1 94 ? -20.141 3.176 4.142 1.00 97.62 94 ASP A O 1
ATOM 731 N N . LEU A 1 95 ? -18.015 2.499 4.385 1.00 96.25 95 LEU A N 1
ATOM 732 C CA . LEU A 1 95 ? -18.150 1.315 3.546 1.00 96.25 95 LEU A CA 1
ATOM 733 C C . LEU A 1 95 ? -18.963 0.230 4.259 1.00 96.25 95 LEU A C 1
ATOM 735 O O . LEU A 1 95 ? -18.725 -0.064 5.432 1.00 96.25 95 LEU A O 1
ATOM 739 N N . ASP A 1 96 ? -19.835 -0.453 3.517 1.00 96.00 96 ASP A N 1
ATOM 740 C CA . ASP A 1 96 ? -20.401 -1.721 3.973 1.00 96.00 96 ASP A CA 1
ATOM 741 C C . ASP A 1 96 ? -19.340 -2.829 3.873 1.00 96.00 96 ASP A C 1
ATOM 743 O O . ASP A 1 96 ? -18.954 -3.270 2.787 1.00 96.00 96 ASP A O 1
ATOM 747 N N . LEU A 1 97 ? -18.852 -3.278 5.030 1.00 97.00 97 LEU A N 1
ATOM 748 C CA . LEU A 1 97 ? -17.846 -4.336 5.127 1.00 97.00 97 LEU A CA 1
ATOM 749 C C . LEU A 1 97 ? -18.449 -5.747 5.190 1.00 97.00 97 LEU A C 1
ATOM 751 O O . LEU A 1 97 ? -17.702 -6.726 5.221 1.00 97.00 97 LEU A O 1
ATOM 755 N N . THR A 1 98 ? -19.777 -5.881 5.201 1.00 97.25 98 THR A N 1
ATOM 756 C CA . THR A 1 98 ? -20.464 -7.162 5.426 1.00 97.25 98 THR A CA 1
ATOM 757 C C . THR A 1 98 ? -20.019 -8.227 4.429 1.00 97.25 98 THR A C 1
ATOM 759 O O . THR A 1 98 ? -19.703 -9.356 4.811 1.00 97.25 98 THR A O 1
ATOM 762 N N . GLU A 1 99 ? -19.956 -7.884 3.140 1.00 97.12 99 GLU A N 1
ATOM 763 C CA . GLU A 1 99 ? -19.565 -8.848 2.114 1.00 97.12 99 GLU A CA 1
ATOM 764 C C . GLU A 1 99 ? -18.094 -9.259 2.230 1.00 97.12 99 GLU A C 1
ATOM 766 O O . GLU A 1 99 ? -17.809 -10.457 2.220 1.00 97.12 99 GLU A O 1
ATOM 771 N N . VAL A 1 100 ? -17.166 -8.307 2.381 1.00 97.75 100 VAL A N 1
ATOM 772 C CA . VAL A 1 100 ? -15.728 -8.620 2.437 1.00 97.75 100 VAL A CA 1
ATOM 773 C C . VAL A 1 100 ? -15.376 -9.423 3.688 1.00 97.75 100 VAL A C 1
ATOM 775 O O . VAL A 1 100 ? -14.596 -10.368 3.599 1.00 97.75 100 VAL A O 1
ATOM 778 N N . LEU A 1 101 ? -16.000 -9.123 4.830 1.00 97.31 101 LEU A N 1
ATOM 779 C CA . LEU A 1 101 ? -15.785 -9.879 6.064 1.00 97.31 101 LEU A CA 1
ATOM 780 C C . LEU A 1 101 ? -16.337 -11.304 5.956 1.00 97.31 101 LEU A C 1
ATOM 782 O O . LEU A 1 101 ? -15.722 -12.238 6.462 1.00 97.31 101 LEU A O 1
ATOM 786 N N . ARG A 1 102 ? -17.459 -11.494 5.251 1.00 96.88 102 ARG A N 1
ATOM 787 C CA . ARG A 1 102 ? -18.090 -12.811 5.092 1.00 96.88 102 ARG A CA 1
ATOM 788 C C . ARG A 1 102 ? -17.457 -13.674 3.998 1.00 96.88 102 ARG A C 1
ATOM 790 O O . ARG A 1 102 ? -17.408 -14.891 4.139 1.00 96.88 102 ARG A O 1
ATOM 797 N N . ARG A 1 103 ? -17.060 -13.078 2.872 1.00 95.81 103 ARG A N 1
ATOM 798 C CA . ARG A 1 103 ? -16.595 -13.791 1.664 1.00 95.81 103 ARG A CA 1
ATOM 799 C C . ARG A 1 103 ? -15.096 -13.673 1.408 1.00 95.81 103 ARG A C 1
ATOM 801 O O . ARG A 1 103 ? -14.597 -14.292 0.475 1.00 95.81 103 ARG A O 1
ATOM 808 N N . GLY A 1 104 ? -14.391 -12.837 2.161 1.00 95.62 104 GLY A N 1
ATOM 809 C CA . GLY A 1 104 ? -12.979 -12.538 1.929 1.00 95.62 104 GLY A CA 1
ATOM 810 C C . GLY A 1 104 ? -12.729 -11.459 0.870 1.00 95.62 104 GLY A C 1
ATOM 811 O O . GLY A 1 104 ? -11.648 -10.881 0.846 1.00 95.62 104 GLY A O 1
ATOM 812 N N . ARG A 1 105 ? -13.706 -11.150 0.004 1.00 95.38 105 ARG A N 1
ATOM 813 C CA . ARG A 1 105 ? -13.583 -10.142 -1.063 1.00 95.38 105 ARG A CA 1
ATOM 814 C C . ARG A 1 105 ? -14.909 -9.439 -1.348 1.00 95.38 105 ARG A C 1
ATOM 816 O O . ARG A 1 105 ? -15.955 -10.079 -1.286 1.00 95.38 105 ARG A O 1
ATOM 823 N N . ALA A 1 106 ? -14.858 -8.155 -1.700 1.00 96.19 106 ALA A N 1
ATOM 824 C CA . ALA A 1 106 ? -16.013 -7.396 -2.188 1.00 96.19 106 ALA A CA 1
ATOM 825 C C . ALA A 1 106 ? -15.583 -6.387 -3.258 1.00 96.19 106 ALA A C 1
ATOM 827 O O . ALA A 1 106 ? -14.638 -5.624 -3.052 1.00 96.19 106 ALA A O 1
ATOM 828 N N . ARG A 1 107 ? -16.274 -6.365 -4.402 1.00 94.50 107 ARG A N 1
ATOM 829 C CA . ARG A 1 107 ? -15.990 -5.424 -5.492 1.00 94.50 107 ARG A CA 1
ATOM 830 C C . ARG A 1 107 ? -16.945 -4.235 -5.414 1.00 94.50 107 ARG A C 1
ATOM 832 O O . ARG A 1 107 ? -18.143 -4.387 -5.602 1.00 94.50 107 ARG A O 1
ATOM 839 N N . LEU A 1 108 ? -16.386 -3.054 -5.188 1.00 90.88 108 LEU A N 1
ATOM 840 C CA . LEU A 1 108 ? -17.084 -1.777 -5.032 1.00 90.88 108 LEU A CA 1
ATOM 841 C C . LEU A 1 108 ? -17.219 -0.988 -6.347 1.00 90.88 108 LEU A C 1
ATOM 843 O O . LEU A 1 108 ? -17.804 0.097 -6.364 1.00 90.88 108 LEU A O 1
ATOM 847 N N . GLY A 1 109 ? -16.654 -1.507 -7.442 1.00 88.62 109 GLY A N 1
ATOM 848 C CA . GLY A 1 109 ? -16.799 -0.946 -8.784 1.00 88.62 109 GLY A CA 1
ATOM 849 C C . GLY A 1 109 ? -15.746 -1.433 -9.798 1.00 88.62 109 GLY A C 1
ATOM 850 O O . GLY A 1 109 ? -15.024 -2.409 -9.549 1.00 88.62 109 GLY A O 1
ATOM 851 N N . PRO A 1 110 ? -15.695 -0.826 -11.001 1.00 84.44 110 PRO A N 1
ATOM 852 C CA . PRO A 1 110 ? -14.817 -1.249 -12.092 1.00 84.44 110 PRO A CA 1
ATOM 853 C C . PRO A 1 110 ? -13.357 -0.766 -11.991 1.00 84.44 110 PRO A C 1
ATOM 855 O O . PRO A 1 110 ? -12.530 -1.182 -12.802 1.00 84.44 110 PRO A O 1
ATOM 858 N N . GLY A 1 111 ? -13.036 0.119 -11.050 1.00 84.25 111 GLY A N 1
ATOM 859 C CA . GLY A 1 111 ? -11.736 0.767 -10.908 1.00 84.25 111 GLY A CA 1
ATOM 860 C C . GLY A 1 111 ? -10.604 -0.134 -10.397 1.00 84.25 111 GLY A C 1
ATOM 861 O O . GLY A 1 111 ? -10.796 -1.249 -9.920 1.00 84.25 111 GLY A O 1
ATOM 862 N N . ARG A 1 112 ? -9.374 0.393 -10.482 1.00 84.56 112 ARG A N 1
ATOM 863 C CA . ARG A 1 112 ? -8.120 -0.335 -10.182 1.00 84.56 112 ARG A CA 1
ATOM 864 C C . ARG A 1 112 ? -7.874 -0.608 -8.695 1.00 84.56 112 ARG A C 1
ATOM 866 O O . ARG A 1 112 ? -7.037 -1.440 -8.390 1.00 84.56 112 ARG A O 1
ATOM 873 N N . TYR A 1 113 ? -8.550 0.103 -7.798 1.00 87.12 113 TYR A N 1
ATOM 874 C CA . TYR A 1 113 ? -8.486 -0.108 -6.345 1.00 87.12 113 TYR A CA 1
ATOM 875 C C . TYR A 1 113 ? -9.896 -0.240 -5.758 1.00 87.12 113 TYR A C 1
ATOM 877 O O . TYR A 1 113 ? -10.163 0.181 -4.640 1.00 87.12 113 TYR A O 1
ATOM 885 N N . GLU A 1 114 ? -10.825 -0.794 -6.542 1.00 91.56 114 GLU A N 1
ATOM 886 C CA . GLU A 1 114 ? -12.233 -0.939 -6.159 1.00 91.56 114 GLU A CA 1
ATOM 887 C C . GLU A 1 114 ? -12.581 -2.360 -5.703 1.00 91.56 114 GLU A C 1
ATOM 889 O O . GLU A 1 114 ? -13.743 -2.748 -5.728 1.00 91.56 114 GLU A O 1
ATOM 894 N N . THR A 1 115 ? -11.595 -3.158 -5.288 1.00 95.25 115 THR A N 1
ATOM 895 C CA . THR A 1 115 ? -11.828 -4.481 -4.690 1.00 95.25 115 THR A CA 1
ATOM 896 C C . THR A 1 115 ? -11.259 -4.518 -3.285 1.00 95.25 115 THR A C 1
ATOM 898 O O . THR A 1 115 ? -10.046 -4.421 -3.123 1.00 95.25 115 THR A O 1
ATOM 901 N N . LEU A 1 116 ? -12.123 -4.666 -2.280 1.00 97.06 116 LEU A N 1
ATOM 902 C CA . LEU A 1 116 ? -11.721 -4.928 -0.903 1.00 97.06 116 LEU A CA 1
ATOM 903 C C . LEU A 1 116 ? -11.351 -6.399 -0.734 1.00 97.06 116 LEU A C 1
ATOM 905 O O . LEU A 1 116 ? -12.025 -7.275 -1.282 1.00 97.06 116 LEU A O 1
ATOM 909 N N . VAL A 1 117 ? -10.335 -6.659 0.082 1.00 97.44 117 VAL A N 1
ATOM 910 C CA . VAL A 1 117 ? -9.896 -8.006 0.453 1.00 97.44 117 VAL A CA 1
ATOM 911 C C . VAL A 1 117 ? -9.688 -8.078 1.962 1.00 97.44 117 VAL A C 1
ATOM 913 O O . VAL A 1 117 ? -9.047 -7.198 2.537 1.00 97.44 117 VAL A O 1
ATOM 916 N N . HIS A 1 118 ? -10.212 -9.132 2.585 1.00 97.56 118 HIS A N 1
ATOM 917 C CA . HIS A 1 118 ? -9.943 -9.507 3.970 1.00 97.56 118 HIS A CA 1
ATOM 918 C C . HIS A 1 118 ? -8.823 -10.546 3.999 1.00 97.56 118 HIS A C 1
ATOM 920 O O . HIS A 1 118 ? -8.993 -11.672 3.540 1.00 97.56 118 HIS A O 1
ATOM 926 N N . THR A 1 119 ? -7.664 -10.146 4.520 1.00 95.81 119 THR A N 1
ATOM 927 C CA . THR A 1 119 ? -6.410 -10.914 4.455 1.00 95.81 119 THR A CA 1
ATOM 928 C C . THR A 1 119 ? -6.097 -11.653 5.760 1.00 95.81 119 THR A C 1
ATOM 930 O O . THR A 1 119 ? -4.939 -11.972 6.026 1.00 95.81 119 THR A O 1
ATOM 933 N N . GLY A 1 120 ? -7.111 -11.880 6.599 1.00 94.31 120 GLY A N 1
ATOM 934 C CA . GLY A 1 120 ? -6.993 -12.496 7.921 1.00 94.31 120 GLY A CA 1
ATOM 935 C C . GLY A 1 120 ? -7.114 -11.497 9.071 1.00 94.31 120 GLY A C 1
ATOM 936 O O . GLY A 1 120 ? -7.552 -10.362 8.886 1.00 94.31 120 GLY A O 1
ATOM 937 N N . GLU A 1 121 ? -6.708 -11.922 10.268 1.00 95.88 121 GLU A N 1
ATOM 938 C CA . GLU A 1 121 ? -6.896 -11.163 11.505 1.00 95.88 121 GLU A CA 1
ATOM 939 C C . GLU A 1 121 ? -5.595 -10.892 12.263 1.00 95.88 121 GLU A C 1
ATOM 941 O O . GLU A 1 121 ? -4.623 -11.645 12.216 1.00 95.88 121 GLU A O 1
ATOM 946 N N . VAL A 1 122 ? -5.604 -9.789 13.005 1.00 95.00 122 VAL A N 1
ATOM 947 C CA . VAL A 1 122 ? -4.483 -9.233 13.760 1.00 95.00 122 VAL A CA 1
ATOM 948 C C . VAL A 1 122 ? -5.051 -8.746 15.092 1.00 95.00 122 VAL A C 1
ATOM 950 O O . VAL A 1 122 ? -5.812 -7.784 15.131 1.00 95.00 122 VAL A O 1
ATOM 953 N N . ASP A 1 123 ? -4.711 -9.427 16.191 1.00 93.44 123 ASP A N 1
ATOM 954 C CA . ASP A 1 123 ? -5.254 -9.172 17.542 1.00 93.44 123 ASP A CA 1
ATOM 955 C C . ASP A 1 123 ? -6.797 -9.197 17.592 1.00 93.44 123 ASP A C 1
ATOM 957 O O . ASP A 1 123 ? -7.425 -8.332 18.206 1.00 93.44 123 ASP A O 1
ATOM 961 N N . GLY A 1 124 ? -7.411 -10.163 16.896 1.00 94.75 124 GLY A N 1
ATOM 962 C CA . GLY A 1 124 ? -8.871 -10.307 16.802 1.00 94.75 124 GLY A CA 1
ATOM 963 C C . GLY A 1 124 ? -9.558 -9.205 15.990 1.00 94.75 124 GLY A C 1
ATOM 964 O O . GLY A 1 124 ? -10.749 -8.957 16.165 1.00 94.75 124 GLY A O 1
ATOM 965 N N . ARG A 1 125 ? -8.806 -8.482 15.148 1.00 96.06 125 ARG A N 1
ATOM 966 C CA . ARG A 1 125 ? -9.331 -7.444 14.253 1.00 96.06 125 ARG A CA 1
ATOM 967 C C . ARG A 1 125 ? -9.067 -7.814 12.796 1.00 96.06 125 ARG A C 1
ATOM 969 O O . ARG A 1 125 ? -7.956 -8.258 12.499 1.00 96.06 125 ARG A O 1
ATOM 976 N N . PRO A 1 126 ? -10.025 -7.579 11.884 1.00 97.19 126 PRO A N 1
ATOM 977 C CA . PRO A 1 126 ? -9.844 -7.883 10.472 1.00 97.19 126 PRO A CA 1
ATOM 978 C C . PRO A 1 126 ? -8.769 -6.990 9.852 1.00 97.19 126 PRO A C 1
ATOM 980 O O . PRO A 1 126 ? -8.728 -5.778 10.085 1.00 97.19 126 PRO A O 1
ATOM 983 N N . VAL A 1 127 ? -7.920 -7.585 9.020 1.00 97.69 127 VAL A N 1
ATOM 984 C CA . VAL A 1 127 ? -6.977 -6.870 8.162 1.00 97.69 127 VAL A CA 1
ATOM 985 C C . VAL A 1 127 ? -7.606 -6.727 6.787 1.00 97.69 127 VAL A C 1
ATOM 987 O O . VAL A 1 127 ? -7.863 -7.714 6.098 1.00 97.69 127 VAL A O 1
ATOM 990 N N . LEU A 1 128 ? -7.864 -5.482 6.400 1.00 97.69 128 LEU A N 1
ATOM 991 C CA . LEU A 1 128 ? -8.460 -5.142 5.117 1.00 97.69 128 LEU A CA 1
ATOM 992 C C . LEU A 1 128 ? -7.462 -4.384 4.249 1.00 97.69 128 LEU A C 1
ATOM 994 O O . LEU A 1 128 ? -6.698 -3.543 4.727 1.00 97.69 128 LEU A O 1
ATOM 998 N N . THR A 1 129 ? -7.517 -4.650 2.952 1.00 95.88 129 THR A N 1
ATOM 999 C CA . THR A 1 129 ? -6.818 -3.879 1.925 1.00 95.88 129 THR A CA 1
ATOM 1000 C C . THR A 1 129 ? -7.737 -3.662 0.729 1.00 95.88 129 THR A C 1
ATOM 1002 O O . THR A 1 129 ? -8.801 -4.276 0.633 1.00 95.88 129 THR A O 1
ATOM 1005 N N . PHE A 1 130 ? -7.331 -2.794 -0.188 1.00 94.19 130 PHE A N 1
ATOM 1006 C CA . PHE A 1 130 ? -7.973 -2.624 -1.484 1.00 94.19 130 PHE A CA 1
ATOM 1007 C C . PHE A 1 130 ? -6.951 -2.808 -2.606 1.00 94.19 130 PHE A C 1
ATOM 1009 O O . PHE A 1 130 ? -5.806 -2.364 -2.522 1.00 94.19 130 PHE A O 1
ATOM 1016 N N . THR A 1 131 ? -7.366 -3.493 -3.663 1.00 94.75 131 THR A N 1
ATOM 1017 C CA . THR A 1 131 ? -6.529 -3.869 -4.807 1.00 94.75 131 THR A CA 1
ATOM 1018 C C . THR A 1 131 ? -7.364 -3.873 -6.091 1.00 94.75 131 THR A C 1
ATOM 1020 O O . THR A 1 131 ? -8.543 -3.495 -6.097 1.00 94.75 131 THR A O 1
ATOM 1023 N N . ALA A 1 132 ? -6.736 -4.262 -7.194 1.00 91.62 132 ALA A N 1
ATOM 1024 C CA . ALA A 1 132 ? -7.407 -4.489 -8.458 1.00 91.62 132 ALA A CA 1
ATOM 1025 C C . ALA A 1 132 ? -8.216 -5.795 -8.438 1.00 91.62 132 ALA A C 1
ATOM 1027 O O . ALA A 1 132 ? -7.850 -6.728 -7.730 1.00 91.62 132 ALA A O 1
ATOM 1028 N N . PRO A 1 133 ? -9.275 -5.910 -9.257 1.00 89.56 133 PRO A N 1
ATOM 1029 C CA . PRO A 1 133 ? -10.040 -7.152 -9.374 1.00 89.56 133 PRO A CA 1
ATOM 1030 C C . PRO A 1 133 ? -9.302 -8.263 -10.149 1.00 89.56 133 PRO A C 1
ATOM 1032 O O . PRO A 1 133 ? -9.867 -9.338 -10.320 1.00 89.56 133 PRO A O 1
ATOM 1035 N N . TRP A 1 134 ? -8.104 -7.992 -10.676 1.00 90.19 134 TRP A N 1
ATOM 1036 C CA . TRP A 1 134 ? -7.356 -8.891 -11.559 1.00 90.19 134 TRP A CA 1
ATOM 1037 C C . TRP A 1 134 ? -6.304 -9.687 -10.791 1.00 90.19 134 TRP A C 1
ATOM 1039 O O . TRP A 1 134 ? -5.626 -9.136 -9.915 1.00 90.19 134 TRP A O 1
ATOM 1049 N N . SER A 1 135 ? -6.108 -10.944 -11.185 1.00 92.31 135 SER A N 1
ATOM 1050 C CA . SER A 1 135 ? -4.916 -11.698 -10.816 1.00 92.31 135 SER A CA 1
ATOM 1051 C C . SER A 1 135 ? -3.689 -11.117 -11.524 1.00 92.31 135 SER A C 1
ATOM 1053 O O . SER A 1 135 ? -3.768 -10.508 -12.595 1.00 92.31 135 SER A O 1
ATOM 1055 N N . SER A 1 136 ? -2.519 -11.368 -10.945 1.00 94.25 136 SER A N 1
ATOM 1056 C CA . SER A 1 136 ? -1.211 -11.135 -11.562 1.00 94.25 136 SER A CA 1
ATOM 1057 C C . SER A 1 136 ? -1.039 -11.804 -12.937 1.00 94.25 136 SER A C 1
ATOM 1059 O O . SER A 1 136 ? -0.201 -11.358 -13.722 1.00 94.25 136 SER A O 1
ATOM 1061 N N . SER A 1 137 ? -1.832 -12.838 -13.247 1.00 94.69 137 SER A N 1
ATOM 1062 C CA . SER A 1 137 ? -1.836 -13.535 -14.543 1.00 94.69 137 SER A CA 1
ATOM 1063 C C . SER A 1 137 ? -2.813 -12.963 -15.583 1.00 94.69 137 SER A C 1
ATOM 1065 O O . SER A 1 137 ? -2.652 -13.228 -16.773 1.00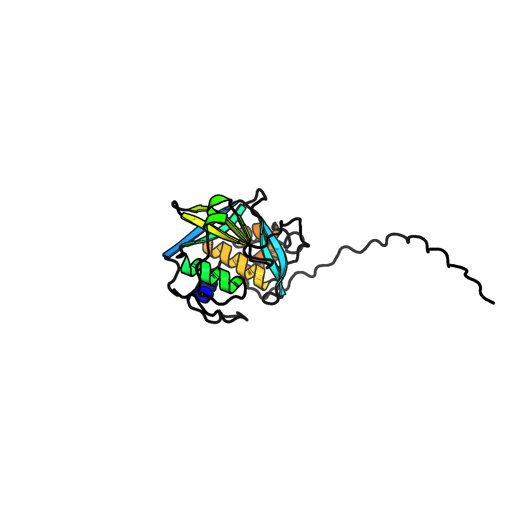 94.69 137 SER A O 1
ATOM 1067 N N . ASP A 1 138 ? -3.777 -12.132 -15.173 1.00 93.81 138 ASP A N 1
ATOM 1068 C CA . ASP A 1 138 ? -4.843 -11.624 -16.053 1.00 93.81 138 ASP A CA 1
ATOM 1069 C C . ASP A 1 138 ? -4.443 -10.363 -16.837 1.00 93.81 138 ASP A C 1
ATOM 1071 O O . ASP A 1 138 ? -5.177 -9.900 -17.714 1.00 93.81 138 ASP A O 1
ATOM 1075 N N . ILE A 1 139 ? -3.311 -9.743 -16.491 1.00 94.44 139 ILE A N 1
ATOM 1076 C CA . ILE A 1 139 ? -2.951 -8.407 -16.965 1.00 94.44 139 ILE A CA 1
ATOM 1077 C C . ILE A 1 139 ? -1.467 -8.304 -17.341 1.00 94.44 139 ILE A C 1
ATOM 1079 O O . ILE A 1 139 ? -0.608 -8.843 -16.641 1.00 94.44 139 ILE A O 1
ATOM 1083 N N . PRO A 1 140 ? -1.115 -7.555 -18.406 1.00 95.19 140 PRO A N 1
ATOM 1084 C CA . PRO A 1 140 ? 0.278 -7.277 -18.718 1.00 95.19 140 PRO A CA 1
ATOM 1085 C C . PRO A 1 140 ? 1.006 -6.565 -17.571 1.00 95.19 140 PRO A C 1
ATOM 1087 O O . PRO A 1 140 ? 0.587 -5.510 -17.081 1.00 95.19 140 PRO A O 1
ATOM 1090 N N . LEU A 1 141 ? 2.147 -7.131 -17.187 1.00 97.31 141 LEU A N 1
ATOM 1091 C CA . LEU A 1 141 ? 3.004 -6.598 -16.134 1.00 97.31 141 LEU A CA 1
ATOM 1092 C C . LEU A 1 141 ? 3.799 -5.384 -16.625 1.00 97.31 141 LEU A C 1
ATOM 1094 O O . LEU A 1 141 ? 4.411 -5.421 -17.694 1.00 97.31 141 LEU A O 1
ATOM 1098 N N . ASN A 1 142 ? 3.944 -4.364 -15.781 1.00 97.25 142 ASN A N 1
ATOM 1099 C CA . ASN A 1 142 ? 4.696 -3.141 -16.081 1.00 97.25 142 ASN A CA 1
ATOM 1100 C C . ASN A 1 142 ? 5.787 -2.886 -15.033 1.00 97.25 142 ASN A C 1
ATOM 1102 O O . ASN A 1 142 ? 5.597 -3.175 -13.854 1.00 97.25 142 ASN A O 1
ATOM 1106 N N . ALA A 1 143 ? 6.948 -2.394 -15.464 1.00 97.44 143 ALA A N 1
ATOM 1107 C CA . ALA A 1 143 ? 8.076 -2.163 -14.571 1.00 97.44 143 ALA A CA 1
ATOM 1108 C C . ALA A 1 143 ? 7.800 -0.951 -13.684 1.00 97.44 143 ALA A C 1
ATOM 1110 O O . ALA A 1 143 ? 7.504 0.116 -14.225 1.00 97.44 143 ALA A O 1
ATOM 1111 N N . PRO A 1 144 ? 7.910 -1.058 -12.351 1.00 96.94 144 PRO A N 1
ATOM 1112 C CA . PRO A 1 144 ? 7.851 0.121 -11.503 1.00 96.94 144 PRO A CA 1
ATOM 1113 C C . PRO A 1 144 ? 9.040 1.044 -11.786 1.00 96.94 144 PRO A C 1
ATOM 1115 O O . PRO A 1 144 ? 10.111 0.599 -12.210 1.00 96.94 144 PRO A O 1
ATOM 1118 N N . SER A 1 145 ? 8.850 2.338 -11.543 1.00 94.75 145 SER A N 1
ATOM 1119 C CA . SER A 1 145 ? 9.925 3.319 -11.658 1.00 94.75 145 SER A CA 1
ATOM 1120 C C . SER A 1 145 ? 10.892 3.246 -10.476 1.00 94.75 145 SER A C 1
ATOM 1122 O O . SER A 1 145 ? 10.549 2.750 -9.401 1.00 94.75 145 SER A O 1
ATOM 1124 N N . ALA A 1 146 ? 12.087 3.811 -10.662 1.00 94.06 146 ALA A N 1
ATOM 1125 C CA . ALA A 1 146 ? 13.118 3.922 -9.630 1.00 94.06 146 ALA A CA 1
ATOM 1126 C C . ALA A 1 146 ? 12.586 4.576 -8.344 1.00 94.06 146 ALA A C 1
ATOM 1128 O O . ALA A 1 146 ? 12.704 4.021 -7.255 1.00 94.06 146 ALA A O 1
ATOM 1129 N N . ALA A 1 147 ? 11.931 5.733 -8.483 1.00 90.81 147 ALA A N 1
ATOM 1130 C CA . ALA A 1 147 ? 11.386 6.481 -7.356 1.00 90.81 147 ALA A CA 1
ATOM 1131 C C . ALA A 1 147 ? 10.305 5.695 -6.601 1.00 90.81 147 ALA A C 1
ATOM 1133 O O . ALA A 1 147 ? 10.234 5.756 -5.374 1.00 90.81 147 ALA A O 1
ATOM 1134 N N . TYR A 1 148 ? 9.483 4.927 -7.320 1.00 92.56 148 TYR A N 1
ATOM 1135 C CA . TYR A 1 148 ? 8.441 4.128 -6.690 1.00 92.56 148 TYR A CA 1
ATOM 1136 C C . TYR A 1 148 ? 8.998 2.892 -5.980 1.00 92.56 148 TYR A C 1
ATOM 1138 O O . TYR A 1 148 ? 8.597 2.610 -4.852 1.00 92.56 148 TYR A O 1
ATOM 1146 N N . LEU A 1 149 ? 9.966 2.196 -6.589 1.00 95.12 149 LEU A N 1
ATOM 1147 C CA . LEU A 1 149 ? 10.673 1.098 -5.927 1.00 95.12 149 LEU A CA 1
ATOM 1148 C C . LEU A 1 149 ? 11.423 1.570 -4.689 1.00 95.12 149 LEU A C 1
ATOM 1150 O O . LEU A 1 149 ? 11.307 0.925 -3.653 1.00 95.12 149 LEU A O 1
ATOM 1154 N N . HIS A 1 150 ? 12.126 2.702 -4.772 1.00 93.75 150 HIS A N 1
ATOM 1155 C CA . HIS A 1 150 ? 12.771 3.323 -3.619 1.00 93.75 150 HIS A CA 1
ATOM 1156 C C . HIS A 1 150 ? 11.765 3.529 -2.480 1.00 93.75 150 HIS A C 1
ATOM 1158 O O . HIS A 1 150 ? 12.008 3.078 -1.367 1.00 93.75 150 HIS A O 1
ATOM 1164 N N . HIS A 1 151 ? 10.604 4.128 -2.770 1.00 91.44 151 HIS A N 1
ATOM 1165 C CA . HIS A 1 151 ? 9.560 4.377 -1.773 1.00 91.44 151 HIS A CA 1
ATOM 1166 C C . HIS A 1 151 ? 9.011 3.093 -1.127 1.00 91.44 151 HIS A C 1
ATOM 1168 O O . HIS A 1 151 ? 8.770 3.056 0.078 1.00 91.44 151 HIS A O 1
ATOM 1174 N N . ILE A 1 152 ? 8.798 2.030 -1.909 1.00 94.50 152 ILE A N 1
ATOM 1175 C CA . ILE A 1 152 ? 8.338 0.743 -1.365 1.00 94.50 152 ILE A CA 1
ATOM 1176 C C . ILE A 1 152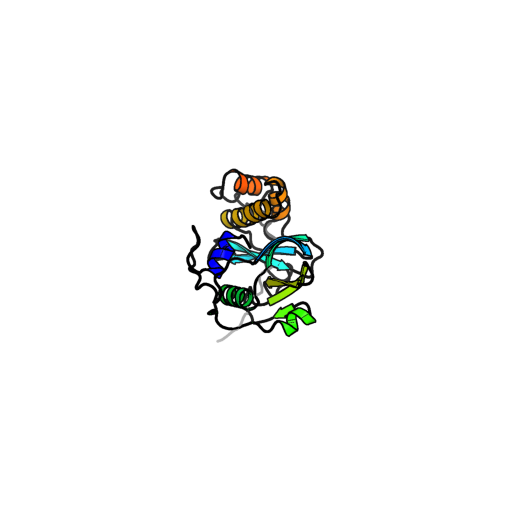 ? 9.440 0.101 -0.517 1.00 94.50 152 ILE A C 1
ATOM 1178 O O . ILE A 1 152 ? 9.171 -0.351 0.596 1.00 94.50 152 ILE A O 1
ATOM 1182 N N . ALA A 1 153 ? 10.672 0.070 -1.023 1.00 95.31 153 ALA A N 1
ATOM 1183 C CA . ALA A 1 153 ? 11.801 -0.572 -0.365 1.00 95.31 153 ALA A CA 1
ATOM 1184 C C . ALA A 1 153 ? 12.142 0.098 0.973 1.00 95.31 153 ALA A C 1
ATOM 1186 O O . ALA A 1 153 ? 12.278 -0.599 1.977 1.00 95.31 153 ALA A O 1
ATOM 1187 N N . THR A 1 154 ? 12.199 1.434 1.022 1.00 92.88 154 THR A N 1
ATOM 1188 C CA . THR A 1 154 ? 12.415 2.174 2.276 1.00 92.88 154 THR A CA 1
ATOM 1189 C C . THR A 1 154 ? 11.287 1.932 3.270 1.00 92.88 154 THR A C 1
ATOM 1191 O O . THR A 1 154 ? 11.553 1.744 4.454 1.00 92.88 154 THR A O 1
ATOM 1194 N N . GLY A 1 155 ? 10.040 1.827 2.799 1.00 92.62 155 GLY A N 1
ATOM 1195 C CA . GLY A 1 155 ? 8.914 1.468 3.654 1.00 92.62 155 GLY A CA 1
ATOM 1196 C C . GLY A 1 155 ? 9.000 0.054 4.233 1.00 92.62 155 GLY A C 1
ATOM 1197 O O . GLY A 1 155 ? 8.679 -0.138 5.405 1.00 92.62 155 GLY A O 1
ATOM 1198 N N . ILE A 1 156 ? 9.470 -0.929 3.456 1.00 95.56 156 ILE A N 1
ATOM 1199 C CA . ILE A 1 156 ? 9.713 -2.295 3.950 1.00 95.56 156 ILE A CA 1
ATOM 1200 C C . ILE A 1 156 ? 10.832 -2.289 4.996 1.00 95.56 156 ILE A C 1
ATOM 1202 O O . ILE A 1 156 ? 10.657 -2.863 6.070 1.00 95.56 156 ILE A O 1
ATOM 1206 N N . VAL A 1 157 ? 11.952 -1.618 4.711 1.00 95.38 157 VAL A N 1
ATOM 1207 C CA . VAL A 1 157 ? 13.089 -1.487 5.637 1.00 95.38 157 VAL A CA 1
ATOM 1208 C C . VAL A 1 157 ? 12.647 -0.848 6.952 1.00 95.38 157 VAL A C 1
ATOM 1210 O O . VAL A 1 157 ? 12.892 -1.418 8.013 1.00 95.38 157 VAL A O 1
ATOM 1213 N N . ALA A 1 158 ? 11.937 0.281 6.894 1.00 92.25 158 ALA A N 1
ATOM 1214 C CA . ALA A 1 158 ? 11.479 0.999 8.079 1.00 92.25 158 ALA A CA 1
ATOM 1215 C C . ALA A 1 158 ? 10.476 0.187 8.917 1.00 92.25 158 ALA A C 1
ATOM 1217 O O . ALA A 1 158 ? 10.551 0.197 10.142 1.00 92.25 158 ALA A O 1
ATOM 1218 N N . ALA A 1 159 ? 9.547 -0.529 8.275 1.00 93.44 159 ALA A N 1
ATOM 1219 C CA . ALA A 1 159 ? 8.520 -1.289 8.985 1.00 93.44 159 ALA A CA 1
ATOM 1220 C C . ALA A 1 159 ? 9.042 -2.609 9.573 1.00 93.44 159 ALA A C 1
ATOM 1222 O O . ALA A 1 159 ? 8.639 -2.988 10.671 1.00 93.44 159 ALA A O 1
ATOM 1223 N N . HIS A 1 160 ? 9.906 -3.323 8.844 1.00 95.50 160 HIS A N 1
ATOM 1224 C CA . HIS A 1 160 ? 10.333 -4.684 9.195 1.00 95.50 160 HIS A CA 1
ATOM 1225 C C . HIS A 1 160 ? 11.758 -4.773 9.751 1.00 95.50 160 HIS A C 1
ATOM 1227 O O . HIS A 1 160 ? 12.184 -5.859 10.143 1.00 95.50 160 HIS A O 1
ATOM 1233 N N . GLY A 1 161 ? 12.524 -3.678 9.747 1.00 95.00 161 GLY A N 1
ATOM 1234 C CA . GLY A 1 161 ? 13.939 -3.687 10.132 1.00 95.00 161 GLY A CA 1
ATOM 1235 C C . GLY A 1 161 ? 14.816 -4.530 9.200 1.00 95.00 161 GLY A C 1
ATOM 1236 O O . GLY A 1 161 ? 15.867 -5.024 9.603 1.00 95.00 161 GLY A O 1
ATOM 1237 N N . TRP A 1 162 ? 14.368 -4.767 7.964 1.00 97.06 162 TRP A N 1
ATOM 1238 C CA . TRP A 1 162 ? 15.134 -5.525 6.976 1.00 97.06 162 TRP A CA 1
ATOM 1239 C C . TRP A 1 162 ? 16.350 -4.733 6.499 1.00 97.06 162 TRP A C 1
ATOM 1241 O O . TRP A 1 162 ? 16.335 -3.506 6.471 1.00 97.06 162 TRP A O 1
ATOM 1251 N N . SER A 1 163 ? 17.390 -5.437 6.048 1.00 97.62 163 SER A N 1
ATOM 1252 C CA . SER A 1 163 ? 18.464 -4.792 5.294 1.00 97.62 163 SER A CA 1
ATOM 1253 C C . SER A 1 163 ? 17.954 -4.307 3.932 1.00 97.62 163 SER A C 1
ATOM 1255 O O . SER A 1 163 ? 17.025 -4.890 3.359 1.00 97.62 163 SER A O 1
ATOM 1257 N N . ALA A 1 164 ? 18.607 -3.279 3.380 1.00 97.38 164 ALA A N 1
ATOM 1258 C CA . ALA A 1 164 ? 18.353 -2.800 2.020 1.00 97.38 164 ALA A CA 1
ATOM 1259 C C . ALA A 1 164 ? 18.415 -3.949 1.001 1.00 97.38 164 ALA A C 1
ATOM 1261 O O . ALA A 1 164 ? 17.508 -4.109 0.185 1.00 97.38 164 ALA A O 1
ATOM 1262 N N . ARG A 1 165 ? 19.430 -4.813 1.129 1.00 98.06 165 ARG A N 1
ATOM 1263 C CA . ARG A 1 165 ? 19.589 -6.008 0.302 1.00 98.06 165 ARG A CA 1
ATOM 1264 C C . ARG A 1 165 ? 18.396 -6.957 0.373 1.00 98.06 165 ARG A C 1
ATOM 1266 O O . ARG A 1 165 ? 17.899 -7.373 -0.665 1.00 98.06 165 ARG A O 1
ATOM 1273 N N . ARG A 1 166 ? 17.905 -7.286 1.572 1.00 98.31 166 ARG A N 1
ATOM 1274 C CA . ARG A 1 166 ? 16.768 -8.209 1.726 1.00 98.31 166 ARG A CA 1
ATOM 1275 C C . ARG A 1 166 ? 15.492 -7.637 1.103 1.00 98.31 166 ARG A C 1
ATOM 1277 O O . ARG A 1 166 ? 14.746 -8.363 0.450 1.00 98.31 166 ARG A O 1
ATOM 1284 N N . ALA A 1 167 ? 15.241 -6.337 1.277 1.00 98.00 167 ALA A N 1
ATOM 1285 C CA . ALA A 1 167 ? 14.121 -5.665 0.617 1.00 98.00 167 ALA A CA 1
ATOM 1286 C C . ALA A 1 167 ? 14.276 -5.673 -0.916 1.00 98.00 167 ALA A C 1
ATOM 1288 O O . ALA A 1 167 ? 13.302 -5.904 -1.633 1.00 98.00 167 ALA A O 1
ATOM 1289 N N . ALA A 1 168 ? 15.500 -5.481 -1.414 1.00 98.25 168 ALA A N 1
ATOM 1290 C CA . ALA A 1 168 ? 15.821 -5.546 -2.833 1.00 98.25 168 ALA A CA 1
ATOM 1291 C C . ALA A 1 168 ? 15.643 -6.951 -3.428 1.00 98.25 168 ALA A C 1
ATOM 1293 O O . ALA A 1 168 ? 15.065 -7.077 -4.504 1.00 98.25 168 ALA A O 1
ATOM 1294 N N . GLU A 1 169 ? 16.082 -8.002 -2.731 1.00 98.50 169 GLU A N 1
ATOM 1295 C CA . GLU A 1 169 ? 15.885 -9.403 -3.131 1.00 98.50 169 GLU A CA 1
ATOM 1296 C C . GLU A 1 169 ? 14.397 -9.737 -3.259 1.00 98.50 169 GLU A C 1
ATOM 1298 O O . GLU A 1 169 ? 13.975 -10.284 -4.277 1.00 98.50 169 GLU A O 1
ATOM 1303 N N . TYR A 1 170 ? 13.591 -9.327 -2.275 1.00 98.50 170 TYR A N 1
ATOM 1304 C CA . TYR A 1 170 ? 12.142 -9.498 -2.326 1.00 98.50 170 TYR A CA 1
ATOM 1305 C C . TYR A 1 170 ? 11.522 -8.778 -3.535 1.00 98.50 170 TYR A C 1
ATOM 1307 O O . TYR A 1 170 ? 10.841 -9.404 -4.346 1.00 98.50 170 TYR A O 1
ATOM 1315 N N . LEU A 1 171 ? 11.791 -7.477 -3.698 1.00 98.38 171 LEU A N 1
ATOM 1316 C CA . LEU A 1 171 ? 11.179 -6.677 -4.764 1.00 98.38 171 LEU A CA 1
ATOM 1317 C C . LEU A 1 171 ? 11.646 -7.086 -6.163 1.00 98.38 171 LEU A C 1
ATOM 1319 O O . LEU A 1 171 ? 10.840 -7.072 -7.089 1.00 98.38 171 LEU A O 1
ATOM 1323 N N . ALA A 1 172 ? 12.911 -7.479 -6.330 1.00 98.19 172 ALA A N 1
ATOM 1324 C CA . ALA A 1 172 ? 13.420 -8.000 -7.597 1.00 98.19 172 ALA A CA 1
ATOM 1325 C C . ALA A 1 172 ? 12.766 -9.340 -7.978 1.00 98.19 172 ALA A C 1
ATOM 1327 O O . ALA A 1 172 ? 12.723 -9.674 -9.159 1.00 98.19 172 ALA A O 1
ATOM 1328 N N . GLY A 1 173 ? 12.241 -10.097 -7.009 1.00 97.81 173 GLY A N 1
ATOM 1329 C CA . GLY A 1 173 ? 11.469 -11.315 -7.253 1.00 97.81 173 GLY A CA 1
ATOM 1330 C C . GLY A 1 173 ? 10.005 -11.069 -7.638 1.00 97.81 173 GLY A C 1
ATOM 1331 O O . GLY A 1 173 ? 9.367 -11.957 -8.201 1.00 97.81 173 GLY A O 1
ATOM 1332 N N . CYS A 1 174 ? 9.455 -9.879 -7.375 1.00 98.19 174 CYS A N 1
ATOM 1333 C CA . CYS A 1 174 ? 8.044 -9.593 -7.637 1.00 98.19 174 CYS A CA 1
ATOM 1334 C C . CYS A 1 174 ? 7.745 -9.493 -9.145 1.00 98.19 174 CYS A C 1
ATOM 1336 O O . CYS A 1 174 ? 8.462 -8.789 -9.873 1.00 98.19 174 CYS A O 1
ATOM 1338 N N . PRO A 1 175 ? 6.645 -10.095 -9.639 1.00 98.19 175 PRO A N 1
ATOM 1339 C CA . PRO A 1 175 ? 6.232 -9.953 -11.026 1.00 98.19 175 PRO A CA 1
ATOM 1340 C C . PRO A 1 175 ? 6.081 -8.493 -11.425 1.00 98.19 175 PRO A C 1
ATOM 1342 O O . PRO A 1 175 ? 5.504 -7.664 -10.725 1.00 98.19 175 PRO A O 1
ATOM 1345 N N . GLY A 1 176 ? 6.657 -8.173 -12.570 1.00 97.25 176 GLY A N 1
ATOM 1346 C CA . GLY A 1 176 ? 6.725 -6.826 -13.093 1.00 97.25 176 GLY A CA 1
ATOM 1347 C C . GLY A 1 176 ? 8.022 -6.091 -12.748 1.00 97.25 176 GLY A C 1
ATOM 1348 O O . GLY A 1 176 ? 8.488 -5.305 -13.571 1.00 97.25 176 GLY A O 1
ATOM 1349 N N . ALA A 1 177 ? 8.664 -6.396 -11.622 1.00 97.56 177 ALA A N 1
ATOM 1350 C CA . ALA A 1 177 ? 10.038 -5.976 -11.341 1.00 97.56 177 ALA A CA 1
ATOM 1351 C C . ALA A 1 177 ? 11.059 -7.046 -11.772 1.00 97.56 177 ALA A C 1
ATOM 1353 O O . ALA A 1 177 ? 12.126 -6.704 -12.288 1.00 97.56 177 ALA A O 1
ATOM 1354 N N . ALA A 1 178 ? 10.698 -8.326 -11.644 1.00 97.50 178 ALA A N 1
ATOM 1355 C CA . ALA A 1 178 ? 11.516 -9.465 -12.046 1.00 97.50 178 ALA A CA 1
ATOM 1356 C C . ALA A 1 178 ? 12.008 -9.367 -13.495 1.00 97.50 178 ALA A C 1
ATOM 1358 O O . ALA A 1 178 ? 11.256 -9.041 -14.416 1.00 97.50 178 ALA A O 1
ATOM 1359 N N . GLY A 1 179 ? 13.310 -9.606 -13.681 1.00 95.06 179 GLY A N 1
ATOM 1360 C CA . GLY A 1 179 ? 13.998 -9.495 -14.972 1.00 95.06 179 GLY A CA 1
ATOM 1361 C C . GLY A 1 179 ? 14.178 -8.063 -15.495 1.00 95.06 179 GLY A C 1
ATOM 1362 O O . GLY A 1 179 ? 14.822 -7.877 -16.525 1.00 95.06 179 GLY A O 1
ATOM 1363 N N . ARG A 1 180 ? 13.635 -7.048 -14.808 1.00 96.88 180 ARG A N 1
ATOM 1364 C CA . ARG A 1 180 ? 13.731 -5.625 -15.189 1.00 96.88 180 ARG A CA 1
ATOM 1365 C C . ARG A 1 180 ? 14.523 -4.792 -14.189 1.00 96.88 180 ARG A C 1
ATOM 1367 O O . ARG A 1 180 ? 15.117 -3.789 -14.571 1.00 96.88 180 ARG A O 1
ATOM 1374 N N . TRP A 1 181 ? 14.577 -5.243 -12.942 1.00 97.62 181 TRP A N 1
ATOM 1375 C CA . TRP A 1 181 ? 15.377 -4.662 -11.875 1.00 97.62 181 TRP A CA 1
ATOM 1376 C C . TRP A 1 181 ? 16.284 -5.723 -11.257 1.00 97.62 181 TRP A C 1
ATOM 1378 O O . TRP A 1 181 ? 15.828 -6.811 -10.910 1.00 97.62 181 TRP A O 1
ATOM 1388 N N . SER A 1 182 ? 17.575 -5.412 -11.124 1.00 97.94 182 SER A N 1
ATOM 1389 C CA . SER A 1 182 ? 18.504 -6.255 -10.371 1.00 97.94 182 SER A CA 1
ATOM 1390 C C . SER A 1 182 ? 18.422 -5.938 -8.880 1.00 97.94 182 SER A C 1
ATOM 1392 O O . SER A 1 182 ? 18.119 -4.810 -8.490 1.00 97.94 182 SER A O 1
ATOM 1394 N N . VAL A 1 183 ? 18.779 -6.919 -8.046 1.00 98.25 183 VAL A N 1
ATOM 1395 C CA . VAL A 1 183 ? 18.920 -6.727 -6.594 1.00 98.25 183 VAL A CA 1
ATOM 1396 C C . VAL A 1 183 ? 19.853 -5.554 -6.291 1.00 98.25 183 VAL A C 1
ATOM 1398 O O . VAL A 1 183 ? 19.485 -4.672 -5.528 1.00 98.25 183 VAL A O 1
ATOM 1401 N N . SER A 1 184 ? 21.015 -5.488 -6.949 1.00 97.31 184 SER A N 1
ATOM 1402 C CA . SER A 1 184 ? 21.983 -4.405 -6.740 1.00 97.31 184 SER A CA 1
ATOM 1403 C C . SER A 1 184 ? 21.414 -3.024 -7.069 1.00 97.31 184 SER A C 1
ATOM 1405 O O . SER A 1 184 ? 21.623 -2.091 -6.307 1.00 97.31 184 SER A O 1
ATOM 1407 N N . ALA A 1 185 ? 20.654 -2.886 -8.161 1.00 96.62 185 ALA A N 1
ATOM 1408 C CA . ALA A 1 185 ? 20.071 -1.605 -8.543 1.00 96.62 185 ALA A CA 1
ATOM 1409 C C . ALA A 1 185 ? 19.024 -1.132 -7.524 1.00 96.62 185 ALA A C 1
ATOM 1411 O O . ALA A 1 185 ? 18.987 0.049 -7.191 1.00 96.62 185 ALA A O 1
ATOM 1412 N N . ILE A 1 186 ? 18.191 -2.043 -7.004 1.00 97.38 186 ILE A N 1
ATOM 1413 C CA . ILE A 1 186 ? 17.213 -1.702 -5.961 1.00 97.38 186 ILE A CA 1
ATOM 1414 C C . ILE A 1 186 ? 17.913 -1.400 -4.632 1.00 97.38 186 ILE A C 1
ATOM 1416 O O . ILE A 1 186 ? 17.525 -0.465 -3.940 1.00 97.38 186 ILE A O 1
ATOM 1420 N N . GLU A 1 187 ? 18.956 -2.151 -4.282 1.00 97.44 187 GLU A N 1
ATOM 1421 C CA . GLU A 1 187 ? 19.750 -1.908 -3.076 1.00 97.44 187 GLU A CA 1
ATOM 1422 C C . GLU A 1 187 ? 20.377 -0.506 -3.103 1.00 97.44 187 GLU A C 1
ATOM 1424 O O . GLU A 1 187 ? 20.182 0.257 -2.157 1.00 97.44 187 GLU A O 1
ATOM 1429 N N . THR A 1 188 ? 20.997 -0.118 -4.226 1.00 96.44 188 THR A N 1
ATOM 1430 C CA . THR A 1 188 ? 21.533 1.234 -4.448 1.00 96.44 188 THR A CA 1
ATOM 1431 C C . THR A 1 188 ? 20.464 2.313 -4.289 1.00 96.44 188 THR A C 1
ATOM 1433 O O . THR A 1 188 ? 20.728 3.338 -3.664 1.00 96.44 188 THR A O 1
ATOM 1436 N N . LEU A 1 189 ? 19.237 2.094 -4.786 1.00 94.62 189 LEU A N 1
ATOM 1437 C CA . LEU A 1 189 ? 18.147 3.055 -4.581 1.00 94.62 189 LEU A CA 1
ATOM 1438 C C . LEU A 1 189 ? 17.911 3.320 -3.094 1.00 94.62 189 LEU A C 1
ATOM 1440 O O . LEU A 1 189 ? 17.639 4.455 -2.722 1.00 94.62 189 LEU A O 1
ATOM 1444 N N . VAL A 1 190 ? 17.984 2.299 -2.240 1.00 92.62 190 VAL A N 1
ATOM 1445 C CA . VAL A 1 190 ? 17.744 2.442 -0.797 1.00 92.62 190 VAL A CA 1
ATOM 1446 C C . VAL A 1 190 ? 18.921 3.117 -0.094 1.00 92.62 190 VAL A C 1
ATOM 1448 O O . VAL A 1 190 ? 18.690 3.947 0.782 1.00 92.62 190 VAL A O 1
ATOM 1451 N N . THR A 1 191 ? 20.161 2.786 -0.463 1.00 90.75 191 THR A N 1
ATOM 1452 C CA . THR A 1 191 ? 21.366 3.291 0.217 1.00 90.75 191 THR A CA 1
ATOM 1453 C C . THR A 1 191 ? 21.795 4.683 -0.242 1.00 90.75 191 THR A C 1
ATOM 1455 O O . THR A 1 191 ? 22.314 5.449 0.563 1.00 90.75 191 THR A O 1
ATOM 1458 N N . GLU A 1 192 ? 21.581 5.019 -1.516 1.00 85.62 192 GLU A N 1
ATOM 1459 C CA . GLU A 1 192 ? 22.058 6.264 -2.143 1.00 85.62 192 GLU A CA 1
ATOM 1460 C C . GLU A 1 192 ? 20.914 7.216 -2.547 1.00 85.62 192 GLU A C 1
ATOM 1462 O O . GLU A 1 192 ? 21.155 8.367 -2.911 1.00 85.62 192 GLU A O 1
ATOM 1467 N N . GLY A 1 193 ? 19.657 6.769 -2.451 1.00 67.62 193 GLY A N 1
ATOM 1468 C CA . GLY A 1 193 ? 18.466 7.555 -2.783 1.00 67.62 193 GLY A CA 1
ATOM 1469 C C . GLY A 1 193 ? 17.971 7.384 -4.228 1.00 67.62 193 GLY A C 1
ATOM 1470 O O . GLY A 1 193 ? 18.616 6.792 -5.091 1.00 67.62 193 GLY A O 1
ATOM 1471 N N . ALA A 1 194 ? 16.776 7.917 -4.514 1.00 60.91 194 ALA A N 1
ATOM 1472 C CA . ALA A 1 194 ? 16.020 7.673 -5.753 1.00 60.91 194 ALA A CA 1
ATOM 1473 C C . ALA A 1 194 ? 16.624 8.247 -7.059 1.00 60.91 194 ALA A C 1
ATOM 1475 O O . ALA A 1 194 ? 15.993 8.145 -8.112 1.00 60.91 194 ALA A O 1
ATOM 1476 N N . ALA A 1 195 ? 17.813 8.858 -7.023 1.00 53.00 195 ALA A N 1
ATOM 1477 C CA . ALA A 1 195 ? 18.446 9.483 -8.189 1.00 53.00 195 ALA A CA 1
ATOM 1478 C C . ALA A 1 195 ? 19.001 8.472 -9.218 1.00 53.00 195 ALA A C 1
ATOM 1480 O O . ALA A 1 195 ? 19.409 8.871 -10.312 1.00 53.00 195 ALA A O 1
ATOM 1481 N N . ALA A 1 196 ? 19.012 7.170 -8.907 1.00 49.97 196 ALA A N 1
ATOM 1482 C CA . ALA A 1 196 ? 19.517 6.157 -9.827 1.00 49.97 196 ALA A CA 1
ATOM 1483 C C . ALA A 1 196 ? 18.563 5.942 -11.022 1.00 49.97 196 ALA A C 1
ATOM 1485 O O . ALA A 1 196 ? 17.363 5.699 -10.870 1.00 49.97 196 ALA A O 1
ATOM 1486 N N . ARG A 1 197 ? 19.107 6.019 -12.244 1.00 45.88 197 ARG A N 1
ATOM 1487 C CA . ARG A 1 197 ? 18.372 5.698 -13.480 1.00 45.88 197 ARG A CA 1
ATOM 1488 C C . ARG A 1 197 ? 18.045 4.200 -13.518 1.00 45.88 197 ARG A C 1
ATOM 1490 O O . ARG A 1 197 ? 18.884 3.401 -13.102 1.00 45.88 197 ARG A O 1
ATOM 1497 N N . PRO A 1 198 ? 16.882 3.796 -14.068 1.00 45.69 198 PRO A N 1
ATOM 1498 C CA . PRO A 1 198 ? 16.658 2.391 -14.380 1.00 45.69 198 PRO A CA 1
ATOM 1499 C C . PRO A 1 198 ? 17.790 1.892 -15.295 1.00 45.69 198 PRO A C 1
ATOM 1501 O O . PRO A 1 198 ? 18.222 2.649 -16.177 1.00 45.69 198 PRO A O 1
ATOM 1504 N N . PRO A 1 199 ? 18.288 0.654 -15.112 1.00 49.00 199 PRO A N 1
ATOM 1505 C CA . PRO A 1 199 ? 19.239 0.079 -16.052 1.00 49.00 199 PRO A CA 1
ATOM 1506 C C . PRO A 1 199 ? 18.623 0.118 -17.453 1.00 49.00 199 PRO A C 1
ATOM 1508 O O . PRO A 1 199 ? 17.418 -0.083 -17.617 1.00 49.00 199 PRO A O 1
ATOM 1511 N N . SER A 1 200 ? 19.429 0.412 -18.476 1.00 47.72 200 SER A N 1
ATOM 1512 C CA . SER A 1 200 ? 18.954 0.398 -19.859 1.00 47.72 200 SER A CA 1
ATOM 1513 C C . SER A 1 200 ? 18.453 -1.003 -20.202 1.00 47.72 200 SER A C 1
ATOM 1515 O O . SER A 1 200 ? 19.250 -1.908 -20.449 1.00 47.72 200 SER A O 1
ATOM 1517 N N . TYR A 1 201 ? 17.133 -1.184 -20.195 1.00 46.69 201 TYR A N 1
ATOM 1518 C CA . TYR A 1 201 ? 16.492 -2.393 -20.683 1.00 46.69 201 TYR A CA 1
ATOM 1519 C C . TYR A 1 201 ? 16.791 -2.522 -22.175 1.00 46.69 201 TYR A C 1
ATOM 1521 O O . TYR A 1 201 ? 16.377 -1.686 -22.981 1.00 46.69 201 TYR A O 1
ATOM 1529 N N . ARG A 1 202 ? 17.532 -3.568 -22.539 1.00 35.19 202 ARG A N 1
ATOM 1530 C CA . ARG A 1 202 ? 17.713 -3.975 -23.928 1.00 35.19 202 ARG A CA 1
ATOM 1531 C C . ARG A 1 202 ? 16.699 -5.095 -24.179 1.00 35.19 202 ARG A C 1
ATOM 1533 O O . ARG A 1 202 ? 16.891 -6.178 -23.625 1.00 35.19 202 ARG A O 1
ATOM 1540 N N . PRO A 1 203 ? 15.606 -4.858 -24.927 1.00 34.88 203 PRO A N 1
ATOM 1541 C CA . PRO A 1 203 ? 14.688 -5.937 -25.262 1.00 34.88 203 PRO A CA 1
ATOM 1542 C C . PRO A 1 203 ? 15.450 -7.059 -25.982 1.00 34.88 203 PRO A C 1
ATOM 1544 O O . PRO A 1 203 ? 16.408 -6.765 -26.709 1.00 34.88 203 PRO A O 1
ATOM 1547 N N . PRO A 1 204 ? 15.064 -8.334 -25.793 1.00 36.22 204 PRO A N 1
ATOM 1548 C CA . PRO A 1 204 ? 15.601 -9.412 -26.608 1.00 36.22 204 PRO A CA 1
ATOM 1549 C C . PRO A 1 204 ? 15.353 -9.064 -28.077 1.00 36.22 204 PRO A C 1
ATOM 1551 O O . PRO A 1 204 ? 14.247 -8.676 -28.455 1.00 36.22 204 PRO A O 1
ATOM 1554 N N . SER A 1 205 ? 16.405 -9.146 -28.892 1.00 37.88 205 SER A N 1
ATOM 1555 C CA . SER A 1 205 ? 16.312 -8.917 -30.327 1.00 37.88 205 SER A CA 1
ATOM 1556 C C . SER A 1 205 ? 15.230 -9.826 -30.896 1.00 37.88 205 SER A C 1
ATOM 1558 O O . SER A 1 205 ? 15.302 -11.048 -30.747 1.00 37.88 205 SER A O 1
ATOM 1560 N N . HIS A 1 206 ? 14.222 -9.225 -31.533 1.00 37.22 206 HIS A N 1
ATOM 1561 C CA . HIS A 1 206 ? 13.276 -9.959 -32.358 1.00 37.22 206 HIS A CA 1
ATOM 1562 C C . HIS A 1 206 ? 14.092 -10.807 -33.338 1.00 37.22 206 HIS A C 1
ATOM 1564 O O . HIS A 1 206 ? 14.736 -10.276 -34.241 1.00 37.22 206 HIS A O 1
ATOM 1570 N N . ARG A 1 207 ? 14.109 -12.130 -33.144 1.00 40.41 207 ARG A N 1
ATOM 1571 C CA . ARG A 1 207 ? 14.404 -13.031 -34.252 1.00 40.41 207 ARG A CA 1
ATOM 1572 C C . ARG A 1 207 ? 13.242 -12.853 -35.215 1.00 40.41 207 ARG A C 1
ATOM 1574 O O . ARG A 1 207 ? 12.114 -13.207 -34.881 1.00 40.41 207 ARG A O 1
ATOM 1581 N N . GLU A 1 208 ? 13.520 -12.234 -36.354 1.00 36.28 208 GLU A N 1
ATOM 1582 C CA . GLU A 1 208 ? 12.602 -12.198 -37.483 1.00 36.28 208 GLU A CA 1
ATOM 1583 C C . GLU A 1 208 ? 12.165 -13.636 -37.783 1.00 36.28 208 GLU A C 1
ATOM 1585 O O . GLU A 1 208 ? 12.977 -14.500 -38.117 1.00 36.28 208 GLU A O 1
ATOM 1590 N N . HIS A 1 209 ? 10.874 -13.908 -37.598 1.00 36.84 209 HIS A N 1
ATOM 1591 C CA . HIS A 1 209 ? 10.259 -15.093 -38.169 1.00 36.84 209 HIS A CA 1
ATOM 1592 C C . HIS A 1 209 ? 10.141 -14.866 -39.684 1.00 36.84 209 HIS A C 1
ATOM 1594 O O . HIS A 1 209 ? 9.654 -13.809 -40.093 1.00 36.84 209 HIS A O 1
ATOM 1600 N N . PRO A 1 210 ? 10.573 -15.822 -40.526 1.00 38.47 210 PRO A N 1
ATOM 1601 C CA . PRO A 1 210 ? 10.451 -15.696 -41.970 1.00 38.47 210 PRO A CA 1
ATOM 1602 C C . PRO A 1 210 ? 8.970 -15.656 -42.364 1.00 38.47 210 PRO A C 1
ATOM 1604 O O . PRO A 1 210 ? 8.142 -16.379 -41.808 1.00 38.47 210 PRO A O 1
ATOM 1607 N N . GLY A 1 211 ? 8.663 -14.745 -43.288 1.00 36.75 211 GLY A N 1
ATOM 1608 C CA . GLY A 1 211 ? 7.321 -14.282 -43.616 1.00 36.75 211 GLY A CA 1
ATOM 1609 C C . GLY A 1 211 ? 6.308 -15.372 -43.966 1.00 36.75 211 GLY A C 1
ATOM 1610 O O . GLY A 1 211 ? 6.601 -16.345 -44.659 1.00 36.75 211 GLY A O 1
ATOM 1611 N N . ALA A 1 212 ? 5.074 -15.142 -43.519 1.00 39.31 212 ALA A N 1
ATOM 1612 C CA . ALA A 1 212 ? 3.893 -15.807 -44.050 1.00 39.31 212 ALA A CA 1
ATOM 1613 C C . ALA A 1 212 ? 3.588 -15.286 -45.474 1.00 39.31 212 ALA A C 1
ATOM 1615 O O . ALA A 1 212 ? 3.809 -14.102 -45.751 1.00 39.31 212 ALA A O 1
ATOM 1616 N N . PRO A 1 213 ? 3.092 -16.139 -46.387 1.00 40.59 213 PRO A N 1
ATOM 1617 C CA . PRO A 1 213 ? 2.890 -15.779 -47.786 1.00 40.59 213 PRO A CA 1
ATOM 1618 C C . PRO A 1 213 ? 1.693 -14.838 -47.979 1.00 40.59 213 PRO A C 1
ATOM 1620 O O . PRO A 1 213 ? 0.675 -14.936 -47.292 1.00 40.59 213 PRO A O 1
ATOM 1623 N N . ALA A 1 214 ? 1.826 -13.935 -48.952 1.00 39.91 214 ALA A N 1
ATOM 1624 C CA . ALA A 1 214 ? 0.801 -12.980 -49.354 1.00 39.91 214 ALA A CA 1
ATOM 1625 C C . ALA A 1 214 ? -0.463 -13.674 -49.899 1.00 39.91 214 ALA A C 1
ATOM 1627 O O . ALA A 1 214 ? -0.384 -14.623 -50.681 1.00 39.91 214 ALA A O 1
ATOM 1628 N N . ALA A 1 215 ? -1.631 -13.162 -49.504 1.00 40.78 215 ALA A N 1
ATOM 1629 C CA . ALA A 1 215 ? -2.934 -13.577 -50.018 1.00 40.78 215 ALA A CA 1
ATOM 1630 C C . ALA A 1 215 ? -3.119 -13.173 -51.502 1.00 40.78 215 ALA A C 1
ATOM 1632 O O . ALA A 1 215 ? -2.578 -12.148 -51.928 1.00 40.78 215 ALA A O 1
ATOM 1633 N N . PRO A 1 216 ? -3.881 -13.943 -52.304 1.00 38.72 216 PRO A N 1
ATOM 1634 C CA . PRO A 1 216 ? -4.035 -13.683 -53.731 1.00 38.72 216 PRO A CA 1
ATOM 1635 C C . PRO A 1 216 ? -4.970 -12.495 -53.999 1.00 38.72 216 PRO A C 1
ATOM 1637 O O . PRO A 1 216 ? -6.005 -12.335 -53.354 1.00 38.72 216 PRO A O 1
ATOM 1640 N N . ALA A 1 217 ? -4.602 -11.679 -54.990 1.00 39.31 217 ALA A N 1
ATOM 1641 C CA . ALA A 1 217 ? -5.379 -10.537 -55.456 1.00 39.31 217 ALA A CA 1
ATOM 1642 C C . ALA A 1 217 ? -6.686 -10.976 -56.143 1.00 39.31 217 ALA A C 1
ATOM 1644 O O . ALA A 1 217 ? -6.679 -11.781 -57.079 1.00 39.31 217 ALA A O 1
ATOM 1645 N N . ASP A 1 218 ? -7.796 -10.401 -55.685 1.00 37.62 218 ASP A N 1
ATOM 1646 C CA . ASP A 1 218 ? -9.143 -10.587 -56.219 1.00 37.62 218 ASP A CA 1
ATOM 1647 C C . ASP A 1 218 ? -9.254 -9.968 -57.627 1.00 37.62 218 ASP A C 1
ATOM 1649 O O . ASP A 1 218 ? -9.125 -8.756 -57.818 1.00 37.62 218 ASP A O 1
ATOM 1653 N N . ARG A 1 219 ? -9.477 -10.809 -58.644 1.00 47.44 219 ARG A N 1
ATOM 1654 C CA . ARG A 1 219 ? -9.875 -10.364 -59.985 1.00 47.44 219 ARG A CA 1
ATOM 1655 C C . ARG A 1 219 ? -11.394 -10.236 -60.017 1.00 47.44 219 ARG A C 1
ATOM 1657 O O . ARG A 1 219 ? -12.088 -11.223 -60.258 1.00 47.44 219 ARG A O 1
ATOM 1664 N N . ARG A 1 220 ? -11.910 -9.007 -59.941 1.00 43.25 220 ARG A N 1
ATOM 1665 C CA . ARG A 1 220 ? -13.263 -8.693 -60.423 1.00 43.25 220 ARG A CA 1
ATOM 1666 C C . ARG A 1 220 ? -13.239 -7.716 -61.595 1.00 43.25 220 ARG A C 1
ATOM 1668 O O . ARG A 1 220 ? -12.756 -6.595 -61.509 1.00 43.25 220 ARG A O 1
ATOM 1675 N N . ARG A 1 221 ? -13.779 -8.231 -62.704 1.00 43.75 221 ARG A N 1
ATOM 1676 C CA . ARG A 1 221 ? -14.186 -7.564 -63.947 1.00 43.75 221 ARG A CA 1
ATOM 1677 C C . ARG A 1 221 ? -15.160 -6.412 -63.684 1.00 43.75 221 ARG A C 1
ATOM 1679 O O . ARG A 1 221 ? -16.009 -6.551 -62.809 1.00 43.75 221 ARG A O 1
ATOM 1686 N N . SER A 1 222 ? -15.159 -5.413 -64.566 1.00 42.12 222 SER A N 1
ATOM 1687 C CA . SER A 1 222 ? -16.341 -4.833 -65.249 1.00 42.12 222 SER A CA 1
ATOM 1688 C C . SER A 1 222 ? -15.820 -3.858 -66.317 1.00 42.12 222 SER A C 1
ATOM 1690 O O . SER A 1 222 ? -15.018 -3.000 -65.979 1.00 42.12 222 SER A O 1
ATOM 1692 N N . ARG A 1 223 ? -15.962 -4.223 -67.598 1.00 46.25 223 ARG A N 1
ATOM 1693 C CA . ARG A 1 223 ? -16.885 -3.654 -68.606 1.00 46.25 223 ARG A CA 1
ATOM 1694 C C . ARG A 1 223 ? -16.336 -2.401 -69.273 1.00 46.25 223 ARG A C 1
ATOM 1696 O O . ARG A 1 223 ? -16.132 -1.404 -68.561 1.00 46.25 223 ARG A O 1
#

Nearest PDB structures (foldseek):
  2uxq-assembly2_D  TM=2.560E-01  e=1.049E+00  Desulfotalea psychrophila
  3cb3-assembly2_C  TM=1.975E-01  e=2.378E+00  Polaromonas sp. JS666
  2czo-assembly1_A  TM=2.369E-01  e=8.920E+00  Saccharomyces cerevisiae

Radius of gyration: 21.48 Å; Cα contacts (8 Å, |Δi|>4): 403; chains: 1; bounding box: 42×37×86 Å